Protein AF-A0A4R6RNV1-F1 (afdb_monomer_lite)

Radius of gyration: 25.45 Å; chains: 1; bounding box: 63×62×57 Å

Secondary structure (DSSP, 8-state):
--------HHHHHHHHHHHH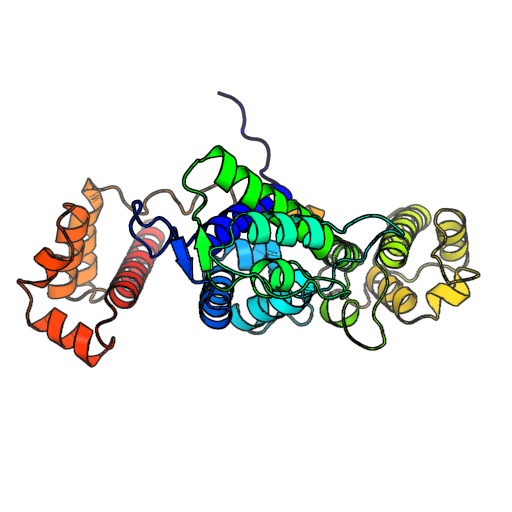HHHHTTTTTS-TT--EEE--HHHHHHHHHHHHHH-HHHIIIIIISS-SSPPSSHHHHHHHHIIIIISS--PPPTTS--HHHHHHHHHHHTBSSPPPPPP-SPPPHHHHHHSS-SEEE---SHHHHHHHHHHHHHHHHHHHHHHHHHHHTT--HHHHSSSTTPPPHHHHHHHHHHHHHHHHHTTT--SSPPPHHHHHHHHHHSPPTT-SSHHHHHHSHHHHHHHHHHTTSS-S----HHHHHHHHHHHTS-SSSS-SS-HHHHHHHHHHHHHTTSS-HHHHHHHHHHHTT--HHHHTTT-HHHHHHHHHHSTT-HHHHHHHHHHHHHHHHHHHHHT--

Sequence (357 aa):
MAEGGAKGGRDLVAQYAGHLANLLNGNDHLPAGTPTVEIRAFQLYDRVARGLSANRRYVEGLVGLWAYPPPPDAEQAADFYFDAVLDRPIGRRPGKPSSADNLRALIQAAAVGPGPAPREEELSTWKAMVNGPTRIRRFLEKTALFELSNRILKCLDAANRPYAEVLRLGLCPRDWLAGDEEVGVNTLKAANAFLKALRTAMNDEVGRRPTPAELAAAFAAAPVPGFPDADAFAKAPLGSAVLTRVAGQDITRMVSYEDVEAFVSETLEDEDDAPLVTEEEALPLLERAVRAGAVAADERNLLAAILEGRPLADAMKTDLGLRRRLKNEWDGDLAAYVSDLSARVAAFVRKEAAGRP

Organism: NCBI:txid1920512

Structure (mmCIF, N/CA/C/O backbone):
data_AF-A0A4R6RNV1-F1
#
_entry.id   AF-A0A4R6RNV1-F1
#
loop_
_atom_site.group_PDB
_atom_site.id
_atom_site.type_symbol
_atom_site.label_atom_id
_atom_site.label_alt_id
_atom_site.label_comp_id
_atom_site.label_asym_id
_atom_site.label_entity_id
_atom_site.label_seq_id
_atom_site.pdbx_PDB_ins_code
_atom_site.Cartn_x
_atom_site.Cartn_y
_atom_site.Cartn_z
_atom_site.occupancy
_atom_site.B_iso_or_equiv
_atom_site.auth_seq_id
_atom_site.auth_comp_id
_atom_site.auth_asym_id
_atom_site.auth_atom_id
_atom_site.pdbx_PDB_model_num
ATOM 1 N N . MET A 1 1 ? 14.962 27.695 11.376 1.00 33.34 1 MET A N 1
ATOM 2 C CA . MET A 1 1 ? 13.915 27.183 10.475 1.00 33.34 1 MET A CA 1
ATOM 3 C C . MET A 1 1 ? 14.575 26.100 9.653 1.00 33.34 1 MET A C 1
ATOM 5 O O . MET A 1 1 ? 15.497 26.419 8.919 1.00 33.34 1 MET A O 1
ATOM 9 N N . ALA A 1 2 ? 14.264 24.838 9.941 1.00 29.75 2 ALA A N 1
ATOM 10 C CA . ALA A 1 2 ? 14.825 23.707 9.213 1.00 29.75 2 ALA A CA 1
ATOM 11 C C . ALA A 1 2 ? 13.962 23.489 7.969 1.00 29.75 2 ALA A C 1
ATOM 13 O O . ALA A 1 2 ? 12.748 23.345 8.102 1.00 29.75 2 ALA A O 1
ATOM 14 N N . GLU A 1 3 ? 14.585 23.534 6.796 1.00 31.62 3 GLU A N 1
ATOM 15 C CA . GLU A 1 3 ? 13.975 23.182 5.516 1.00 31.62 3 GLU A CA 1
ATOM 16 C C . GLU A 1 3 ? 13.416 21.756 5.624 1.00 31.62 3 GLU A C 1
ATOM 18 O O . GLU A 1 3 ? 14.144 20.803 5.919 1.00 31.62 3 GLU A O 1
ATOM 23 N N . GLY A 1 4 ? 12.093 21.628 5.502 1.00 34.72 4 GLY A N 1
ATOM 24 C CA . GLY A 1 4 ? 11.396 20.350 5.557 1.00 34.72 4 GLY A CA 1
ATOM 25 C C . GLY A 1 4 ? 11.727 19.545 4.311 1.00 34.72 4 GLY A C 1
ATOM 26 O O . GLY A 1 4 ? 11.216 19.841 3.239 1.00 34.72 4 GLY A O 1
ATOM 27 N N . GLY A 1 5 ? 12.601 18.548 4.450 1.00 35.28 5 GLY A N 1
ATOM 28 C CA . GLY A 1 5 ? 12.905 17.616 3.369 1.00 35.28 5 GLY A CA 1
ATOM 29 C C . GLY A 1 5 ? 11.641 16.912 2.869 1.00 35.28 5 GLY A C 1
ATOM 30 O O . GLY A 1 5 ? 10.766 16.576 3.669 1.00 35.28 5 GLY A O 1
ATOM 31 N N . ALA A 1 6 ? 11.577 16.703 1.553 1.00 40.62 6 ALA A N 1
ATOM 32 C CA . ALA A 1 6 ? 10.552 15.943 0.842 1.00 40.62 6 ALA A CA 1
ATOM 33 C C . ALA A 1 6 ? 10.063 14.729 1.656 1.00 40.62 6 ALA A C 1
ATOM 35 O O . ALA A 1 6 ? 10.821 13.787 1.911 1.00 40.62 6 ALA A O 1
ATOM 36 N N . LYS A 1 7 ? 8.800 14.767 2.098 1.00 54.19 7 LYS A N 1
ATOM 37 C CA . LYS A 1 7 ? 8.151 13.675 2.839 1.00 54.19 7 LYS A CA 1
ATOM 38 C C . LYS A 1 7 ? 7.825 12.549 1.852 1.00 54.19 7 LYS A C 1
ATOM 40 O O . LYS A 1 7 ? 6.773 12.560 1.221 1.00 54.19 7 LYS A O 1
ATOM 45 N N . GLY A 1 8 ? 8.768 11.625 1.660 1.00 65.19 8 GLY A N 1
ATOM 46 C CA . GLY A 1 8 ? 8.670 10.532 0.683 1.00 65.19 8 GLY A CA 1
ATOM 47 C C . GLY A 1 8 ? 7.570 9.503 0.987 1.00 65.19 8 GLY A C 1
ATOM 48 O O . GLY A 1 8 ? 6.941 9.516 2.048 1.00 65.19 8 GLY A O 1
ATOM 49 N N . GLY A 1 9 ? 7.371 8.534 0.085 1.00 70.81 9 GLY A N 1
ATOM 50 C CA . GLY A 1 9 ? 6.269 7.555 0.148 1.00 70.81 9 GLY A CA 1
ATOM 51 C C . GLY A 1 9 ? 6.243 6.703 1.427 1.00 70.81 9 GLY A C 1
ATOM 52 O O . GLY A 1 9 ? 5.196 6.211 1.850 1.00 70.81 9 GLY A O 1
ATOM 53 N N . ARG A 1 10 ? 7.383 6.581 2.114 1.00 77.94 10 ARG A N 1
ATOM 54 C CA . ARG A 1 10 ? 7.481 5.914 3.419 1.00 77.94 10 ARG A CA 1
ATOM 55 C C . ARG A 1 10 ? 6.679 6.619 4.518 1.00 77.94 10 ARG A C 1
ATOM 57 O O . ARG A 1 10 ? 6.104 5.938 5.370 1.00 77.94 10 ARG A O 1
ATOM 64 N N . ASP A 1 11 ? 6.622 7.947 4.501 1.00 84.81 11 ASP A N 1
ATOM 65 C CA . ASP A 1 11 ? 5.877 8.717 5.500 1.00 84.81 11 ASP A CA 1
ATOM 66 C C . ASP A 1 11 ? 4.372 8.509 5.331 1.00 84.81 11 ASP A C 1
ATOM 68 O O . ASP A 1 11 ? 3.651 8.375 6.321 1.00 84.81 11 ASP A O 1
ATOM 72 N N . LEU A 1 12 ? 3.907 8.363 4.086 1.00 86.06 12 LEU A N 1
ATOM 73 C CA . LEU A 1 12 ? 2.516 8.036 3.782 1.00 86.06 12 LEU A CA 1
ATOM 74 C C . LEU A 1 12 ? 2.122 6.653 4.324 1.00 86.06 12 LEU A C 1
ATOM 76 O O . LEU A 1 12 ? 1.069 6.512 4.948 1.00 86.06 12 LEU A O 1
ATOM 80 N N . VAL A 1 13 ? 2.984 5.639 4.162 1.00 89.50 13 VAL A N 1
ATOM 81 C CA . VAL A 1 13 ? 2.762 4.297 4.736 1.00 89.50 13 VAL A CA 1
ATOM 82 C C . VAL A 1 13 ? 2.742 4.352 6.268 1.00 89.50 13 VAL A C 1
ATOM 84 O O . VAL A 1 13 ? 1.897 3.712 6.895 1.00 89.50 13 VAL A O 1
ATOM 87 N N . ALA A 1 14 ? 3.623 5.142 6.890 1.00 90.81 14 ALA A N 1
ATOM 88 C CA . ALA A 1 14 ? 3.639 5.338 8.341 1.00 90.81 14 ALA A CA 1
ATOM 89 C C . ALA A 1 14 ? 2.380 6.060 8.850 1.00 90.81 14 ALA A C 1
ATOM 91 O O . ALA A 1 14 ? 1.794 5.649 9.856 1.00 90.81 14 ALA A O 1
ATOM 92 N N . GLN A 1 15 ? 1.921 7.091 8.138 1.00 92.38 15 GLN A N 1
ATOM 93 C CA . GLN A 1 15 ? 0.672 7.785 8.437 1.00 92.38 15 GLN A CA 1
ATOM 94 C C . GLN A 1 15 ? -0.518 6.826 8.337 1.00 92.38 15 GLN A C 1
ATOM 96 O O . GLN A 1 15 ? -1.363 6.792 9.234 1.00 92.38 15 GLN A O 1
ATOM 101 N N . TYR A 1 16 ? -0.561 6.010 7.283 1.00 94.50 16 TYR A N 1
ATOM 102 C CA . TYR A 1 16 ? -1.611 5.018 7.093 1.00 94.50 16 TYR A CA 1
ATOM 103 C C . TYR A 1 16 ? -1.587 3.929 8.173 1.00 94.50 16 TYR A C 1
ATOM 105 O O . TYR A 1 16 ? -2.633 3.589 8.724 1.00 94.50 16 TYR A O 1
ATOM 113 N N . ALA A 1 17 ? -0.407 3.451 8.581 1.00 96.25 17 ALA A N 1
ATOM 114 C CA . ALA A 1 17 ? -0.268 2.537 9.716 1.00 96.25 17 ALA A CA 1
ATOM 115 C C . ALA A 1 17 ? -0.832 3.132 11.018 1.00 96.25 17 ALA A C 1
ATOM 117 O O . ALA A 1 17 ? -1.534 2.446 11.766 1.00 96.25 17 ALA A O 1
ATOM 118 N N . GLY A 1 18 ? -0.572 4.420 11.269 1.00 95.94 18 GLY A N 1
ATOM 119 C CA . GLY A 1 18 ? -1.144 5.148 12.402 1.00 95.94 18 GLY A CA 1
ATOM 120 C C . GLY A 1 18 ? -2.666 5.262 12.326 1.00 95.94 18 GLY A C 1
ATOM 121 O O . GLY A 1 18 ? -3.350 5.089 13.336 1.00 95.94 18 GLY A O 1
ATOM 122 N N . HIS A 1 19 ? -3.210 5.494 11.132 1.00 95.69 19 HIS A N 1
ATOM 123 C CA . HIS A 1 19 ? -4.653 5.519 10.910 1.00 95.69 19 HIS A CA 1
ATOM 124 C C . HIS A 1 19 ? -5.284 4.144 11.185 1.00 95.69 19 HIS A C 1
ATOM 126 O O . HIS A 1 19 ? -6.226 4.055 11.973 1.00 95.69 19 HIS A O 1
ATOM 132 N N . LEU A 1 20 ? -4.715 3.059 10.653 1.00 96.94 20 LEU A N 1
ATOM 133 C CA . LEU A 1 20 ? -5.172 1.694 10.936 1.00 96.94 20 LEU A CA 1
ATOM 134 C C . LEU A 1 20 ? -5.128 1.366 12.435 1.00 96.94 20 LEU A C 1
ATOM 136 O O . LEU A 1 20 ? -6.076 0.786 12.964 1.00 96.94 20 LEU A O 1
ATOM 140 N N . ALA A 1 21 ? -4.072 1.782 13.143 1.00 97.56 21 ALA A N 1
ATOM 141 C CA . ALA A 1 21 ? -3.978 1.612 14.592 1.00 97.56 21 ALA A CA 1
ATOM 142 C C . ALA A 1 21 ? -5.112 2.343 15.330 1.00 97.56 21 ALA A C 1
ATOM 144 O O . ALA A 1 21 ? -5.696 1.791 16.262 1.00 97.56 21 ALA A O 1
ATOM 145 N N . ASN A 1 22 ? -5.457 3.562 14.903 1.00 96.38 22 ASN A N 1
ATOM 146 C CA . ASN A 1 22 ? -6.562 4.330 15.477 1.00 96.38 22 ASN A CA 1
ATOM 147 C C . ASN A 1 22 ? -7.928 3.678 15.229 1.00 96.38 22 ASN A C 1
ATOM 149 O O . ASN A 1 22 ? -8.720 3.595 16.170 1.00 96.38 22 ASN A O 1
ATOM 153 N N . LEU A 1 23 ? -8.179 3.192 14.008 1.00 95.69 23 LEU A N 1
ATOM 154 C CA . LEU A 1 23 ? -9.412 2.478 13.655 1.00 95.69 23 LEU A CA 1
ATOM 155 C C . LEU A 1 23 ? -9.554 1.190 14.474 1.00 95.69 23 LEU A C 1
ATOM 157 O O . LEU A 1 23 ? -10.584 0.967 15.109 1.00 95.69 23 LEU A O 1
ATOM 161 N N . LEU A 1 24 ? -8.494 0.377 14.536 1.00 96.50 24 LEU A N 1
ATOM 162 C CA . LEU A 1 24 ? -8.475 -0.865 15.313 1.00 96.50 24 LEU A CA 1
ATOM 163 C C . LEU A 1 24 ? -8.683 -0.608 16.814 1.00 96.50 24 LEU A C 1
ATOM 165 O O . LEU A 1 24 ? -9.355 -1.382 17.493 1.00 96.50 24 LEU A O 1
ATOM 169 N N . ASN A 1 25 ? -8.140 0.497 17.334 1.00 96.88 25 ASN A N 1
ATOM 170 C CA . ASN A 1 25 ? -8.304 0.908 18.728 1.00 96.88 25 ASN A CA 1
ATOM 171 C C . ASN A 1 25 ? -9.646 1.612 19.012 1.00 96.88 25 ASN A C 1
ATOM 173 O O . ASN A 1 25 ? -9.916 1.977 20.158 1.00 96.88 25 ASN A O 1
ATOM 177 N N . GLY A 1 26 ? -10.473 1.839 17.988 1.00 93.50 26 GLY A N 1
ATOM 178 C CA . GLY A 1 26 ? -11.765 2.516 18.072 1.00 93.50 26 GLY A CA 1
ATOM 179 C C . GLY A 1 26 ? -11.703 3.989 18.479 1.00 93.50 26 GLY A C 1
ATOM 180 O O . GLY A 1 26 ? -12.657 4.504 19.059 1.00 93.50 26 GLY A O 1
ATOM 181 N N . ASN A 1 27 ? -10.585 4.670 18.219 1.00 90.25 27 ASN A N 1
ATOM 182 C CA . ASN A 1 27 ? -10.391 6.078 18.593 1.00 90.25 27 ASN A CA 1
ATOM 183 C C . ASN A 1 27 ? -11.273 7.052 17.796 1.00 90.25 27 ASN A C 1
ATOM 185 O O . ASN A 1 27 ? -11.503 8.169 18.242 1.00 90.25 27 ASN A O 1
ATOM 189 N N . ASP A 1 28 ? -11.766 6.620 16.643 1.00 87.50 28 ASP A N 1
ATOM 190 C CA . ASP A 1 28 ? -12.644 7.357 15.735 1.00 87.50 28 ASP A CA 1
ATOM 191 C C . ASP A 1 28 ? -14.114 7.396 16.187 1.00 87.50 28 ASP A C 1
ATOM 193 O O . ASP A 1 28 ? -14.851 8.293 15.791 1.00 87.50 28 ASP A O 1
ATOM 197 N N . HIS A 1 29 ? -14.560 6.437 17.006 1.00 88.31 29 HIS A N 1
ATOM 198 C CA . HIS A 1 29 ? -15.992 6.248 17.286 1.00 88.31 29 HIS A CA 1
ATOM 199 C C . HIS A 1 29 ? -16.335 5.901 18.739 1.00 88.31 29 HIS A C 1
ATOM 201 O O . HIS A 1 29 ? -17.512 5.887 19.101 1.00 88.31 29 HIS A O 1
ATOM 207 N N . LEU A 1 30 ? -15.343 5.602 19.583 1.00 90.50 30 LEU A N 1
ATOM 208 C CA . LEU A 1 30 ? -15.560 5.329 21.002 1.00 90.50 30 LEU A CA 1
ATOM 209 C C . LEU A 1 30 ? -15.103 6.511 21.862 1.00 90.50 30 LEU A C 1
ATOM 211 O O . LEU A 1 30 ? -14.035 7.076 21.616 1.00 90.50 30 LEU A O 1
ATOM 215 N N . PRO A 1 31 ? -15.828 6.830 22.951 1.00 93.12 31 PRO A N 1
ATOM 216 C CA . PRO A 1 31 ? -15.370 7.806 23.934 1.00 93.12 31 PRO A CA 1
ATOM 217 C C . PRO A 1 31 ? -13.970 7.473 24.467 1.00 93.12 31 PRO A C 1
ATOM 219 O O . PRO A 1 31 ? -13.644 6.299 24.683 1.00 93.12 31 PRO A O 1
ATOM 222 N N . ALA A 1 32 ? -13.162 8.499 24.751 1.00 87.75 32 ALA A N 1
ATOM 223 C CA . ALA A 1 32 ? -11.774 8.350 25.205 1.00 87.75 32 ALA A CA 1
ATOM 224 C C . ALA A 1 32 ? -11.621 7.449 26.450 1.00 87.75 32 ALA A C 1
ATOM 226 O O . ALA A 1 32 ? -10.651 6.707 26.552 1.00 87.75 32 ALA A O 1
ATOM 227 N N . GLY A 1 33 ? -12.604 7.454 27.358 1.00 88.75 33 GLY A N 1
ATOM 228 C CA . GLY A 1 33 ? -12.594 6.640 28.580 1.00 88.75 33 GLY A CA 1
ATOM 229 C C . GLY A 1 33 ? -13.023 5.177 28.409 1.00 88.75 33 GLY A C 1
ATOM 230 O O . GLY A 1 33 ? -13.006 4.428 29.382 1.00 88.75 33 GLY A O 1
ATOM 231 N N . THR A 1 34 ? -13.430 4.746 27.211 1.00 95.44 34 THR A N 1
ATOM 232 C CA . THR A 1 34 ? -13.857 3.354 26.992 1.00 95.44 34 THR A CA 1
ATOM 233 C C . THR A 1 34 ? -12.637 2.432 27.106 1.00 95.44 34 THR A C 1
ATOM 235 O O . THR A 1 34 ? -11.687 2.636 26.353 1.00 95.44 34 THR A O 1
ATOM 238 N N . PRO A 1 35 ? -12.621 1.420 27.995 1.00 96.62 35 PRO A N 1
ATOM 239 C CA . PRO A 1 35 ? -11.416 0.624 28.259 1.00 96.62 35 PRO A CA 1
ATOM 240 C C . PRO A 1 35 ? -11.191 -0.517 27.257 1.00 96.62 35 PRO A C 1
ATOM 242 O O . PRO A 1 35 ? -10.095 -1.068 27.172 1.00 96.62 35 PRO A O 1
ATOM 245 N N . THR A 1 36 ? -12.224 -0.910 26.510 1.00 97.62 36 THR A N 1
ATOM 246 C CA . THR A 1 36 ? -12.180 -2.042 25.574 1.00 97.62 36 THR A CA 1
ATOM 247 C C . THR A 1 36 ? -12.830 -1.680 24.251 1.00 97.62 36 THR A C 1
ATOM 249 O O . THR A 1 36 ? -13.766 -0.886 24.240 1.00 97.62 36 THR A O 1
ATOM 252 N N . VAL A 1 37 ? -12.401 -2.325 23.172 1.00 96.88 37 VAL A N 1
ATOM 253 C CA . VAL A 1 37 ? -13.021 -2.238 21.845 1.00 96.88 37 VAL A CA 1
ATOM 254 C C . VAL A 1 37 ? -13.393 -3.640 21.368 1.00 96.88 37 VAL A C 1
ATOM 256 O O . VAL A 1 37 ? -12.700 -4.617 21.669 1.00 96.88 37 VAL A O 1
ATOM 259 N N . GLU A 1 38 ? -14.526 -3.738 20.677 1.00 95.88 38 GLU A N 1
ATOM 260 C CA . GLU A 1 38 ? -14.944 -4.945 19.969 1.00 95.88 38 GLU A CA 1
ATOM 261 C C . GLU A 1 38 ? -14.468 -4.849 18.514 1.00 95.88 38 GLU A C 1
ATOM 263 O O . GLU A 1 38 ? -14.818 -3.911 17.799 1.00 95.88 38 GLU A O 1
ATOM 268 N N . ILE A 1 39 ? -13.656 -5.809 18.081 1.00 92.88 39 ILE A N 1
ATOM 269 C CA . ILE A 1 39 ? -13.156 -5.901 16.712 1.00 92.88 39 ILE A CA 1
ATOM 270 C C . ILE A 1 39 ? -14.224 -6.599 15.874 1.00 92.88 39 ILE A C 1
ATOM 272 O O . ILE A 1 39 ? -14.402 -7.816 15.933 1.00 92.88 39 ILE A O 1
ATOM 276 N N . ARG A 1 40 ? -14.940 -5.812 15.073 1.00 90.81 40 ARG A N 1
ATOM 277 C CA . ARG A 1 40 ? -15.927 -6.304 14.108 1.00 90.81 40 ARG A CA 1
ATOM 278 C C . ARG A 1 40 ? -15.321 -6.237 12.715 1.00 90.81 40 ARG A C 1
ATOM 280 O O . ARG A 1 40 ? -15.317 -5.170 12.111 1.00 90.81 40 ARG A O 1
ATOM 287 N N . ALA A 1 41 ? -14.823 -7.370 12.217 1.00 90.44 41 ALA A N 1
ATOM 288 C CA . ALA A 1 41 ? -14.045 -7.445 10.975 1.00 90.44 41 ALA A CA 1
ATOM 289 C C . ALA A 1 41 ? -14.696 -6.691 9.801 1.00 90.44 41 ALA A C 1
ATOM 291 O O . ALA A 1 41 ? -14.043 -5.860 9.183 1.00 90.44 41 ALA A O 1
ATOM 292 N N . PHE A 1 42 ? -15.994 -6.901 9.556 1.00 91.00 42 PHE A N 1
ATOM 293 C CA . PHE A 1 42 ? -16.712 -6.219 8.474 1.00 91.00 42 PHE A CA 1
ATOM 294 C C . PHE A 1 42 ? -16.804 -4.697 8.668 1.00 91.00 42 PHE A C 1
ATOM 296 O O . PHE A 1 42 ? -16.593 -3.943 7.728 1.00 91.00 42 PHE A O 1
ATOM 303 N N . GLN A 1 43 ? -17.072 -4.227 9.892 1.00 90.00 43 GLN A N 1
ATOM 304 C CA . GLN A 1 43 ? -17.135 -2.786 10.168 1.00 90.00 43 GLN A CA 1
ATOM 305 C C . GLN A 1 43 ? -15.758 -2.130 10.064 1.00 90.00 43 GLN A C 1
ATOM 307 O O . GLN A 1 43 ? -15.650 -0.998 9.606 1.00 90.00 43 GLN A O 1
ATOM 312 N N . LEU A 1 44 ? -14.706 -2.834 10.492 1.00 91.44 44 LEU A N 1
ATOM 313 C CA . LEU A 1 44 ? -13.340 -2.360 10.315 1.00 91.44 44 LEU A CA 1
ATOM 314 C C . LEU A 1 44 ? -12.979 -2.309 8.825 1.00 91.44 44 LEU A C 1
ATOM 316 O O . LEU A 1 44 ? -12.368 -1.335 8.406 1.00 91.44 44 LEU A O 1
ATOM 320 N N . TYR A 1 45 ? -13.391 -3.304 8.033 1.00 92.12 45 TYR A N 1
ATOM 321 C CA . TYR A 1 45 ? -13.146 -3.339 6.589 1.00 92.12 45 TYR A CA 1
ATOM 322 C C . TYR A 1 45 ? -13.813 -2.149 5.900 1.00 92.12 45 TYR A C 1
ATOM 324 O O . TYR A 1 45 ? -13.122 -1.394 5.232 1.00 92.12 45 TYR A O 1
ATOM 332 N N . ASP A 1 46 ? -15.106 -1.916 6.149 1.00 88.94 46 ASP A N 1
ATOM 333 C CA . ASP A 1 46 ? -15.848 -0.780 5.581 1.00 88.94 46 ASP A CA 1
ATOM 334 C C . ASP A 1 46 ? -15.161 0.561 5.893 1.00 88.94 46 ASP A C 1
ATOM 336 O O . ASP A 1 46 ? -14.976 1.397 5.012 1.00 88.94 46 ASP A O 1
ATOM 340 N N . ARG A 1 47 ? -14.674 0.755 7.125 1.00 91.38 47 ARG A N 1
ATOM 341 C CA . ARG A 1 47 ? -13.934 1.977 7.487 1.00 91.38 47 ARG A CA 1
ATOM 342 C C . ARG A 1 47 ? -12.565 2.077 6.831 1.00 91.38 47 ARG A C 1
ATOM 344 O O . ARG A 1 47 ? -12.155 3.177 6.474 1.00 91.38 47 ARG A O 1
ATOM 351 N N . VAL A 1 48 ? -11.855 0.961 6.685 1.00 91.75 48 VAL A N 1
ATOM 352 C CA . VAL A 1 48 ? -10.570 0.918 5.978 1.00 91.75 48 VAL A CA 1
ATOM 353 C C . VAL A 1 48 ? -10.769 1.239 4.499 1.00 91.75 48 VAL A C 1
ATOM 355 O O . VAL A 1 48 ? -10.070 2.107 3.984 1.00 91.75 48 VAL A O 1
ATOM 358 N N . ALA A 1 49 ? -11.748 0.612 3.844 1.00 87.75 49 ALA A N 1
ATOM 359 C CA . ALA A 1 49 ? -12.083 0.844 2.444 1.00 87.75 49 ALA A CA 1
ATOM 360 C C . ALA A 1 49 ? -12.477 2.308 2.203 1.00 87.75 49 ALA A C 1
ATOM 362 O O . ALA A 1 49 ? -11.879 2.965 1.356 1.00 87.75 49 ALA A O 1
ATOM 363 N N . ARG A 1 50 ? -13.377 2.868 3.027 1.00 88.00 50 ARG A N 1
ATOM 364 C CA . ARG A 1 50 ? -13.724 4.300 2.980 1.00 88.00 50 ARG A CA 1
ATOM 365 C C . ARG A 1 50 ? -12.530 5.203 3.254 1.00 88.00 50 ARG A C 1
ATOM 367 O O . ARG A 1 50 ? -12.377 6.229 2.607 1.00 88.00 50 ARG A O 1
ATOM 374 N N . GLY A 1 51 ? -11.683 4.851 4.221 1.00 88.06 51 GLY A N 1
ATOM 375 C CA . GLY A 1 51 ? -10.484 5.619 4.542 1.00 88.06 51 GLY A CA 1
ATOM 376 C C . GLY A 1 51 ? -9.496 5.658 3.378 1.00 88.06 51 GLY A C 1
ATOM 377 O O . GLY A 1 51 ? -8.909 6.705 3.116 1.00 88.06 51 GLY A O 1
ATOM 378 N N . LEU A 1 52 ? -9.341 4.537 2.672 1.00 86.56 52 LEU A N 1
ATOM 379 C CA . LEU A 1 52 ? -8.539 4.429 1.459 1.00 86.56 52 LEU A CA 1
ATOM 380 C C . LEU A 1 52 ? -9.154 5.212 0.297 1.00 86.56 52 LEU A C 1
ATOM 382 O O . LEU A 1 52 ? -8.420 5.958 -0.336 1.00 86.56 52 LEU A O 1
ATOM 386 N N . SER A 1 53 ? -10.458 5.076 0.031 1.00 85.44 53 SER A N 1
ATOM 387 C CA . SER A 1 53 ? -11.117 5.677 -1.139 1.00 85.44 53 SER A CA 1
ATOM 388 C C . SER A 1 53 ? -11.417 7.172 -0.984 1.00 85.44 53 SER A C 1
ATOM 390 O O . SER A 1 53 ? -11.340 7.918 -1.957 1.00 85.44 53 SER A O 1
ATOM 392 N N . ALA A 1 54 ? -11.719 7.638 0.232 1.00 83.56 54 ALA A N 1
ATOM 393 C CA . ALA A 1 54 ? -12.024 9.044 0.501 1.00 83.56 54 ALA A CA 1
ATOM 394 C C . ALA A 1 54 ? -10.767 9.908 0.678 1.00 83.56 54 ALA A C 1
ATOM 396 O O . ALA A 1 54 ? -10.823 11.126 0.511 1.00 83.56 54 ALA A O 1
ATOM 397 N N . ASN A 1 55 ? -9.624 9.308 1.030 1.00 82.38 55 ASN A N 1
ATOM 398 C CA . ASN A 1 55 ? -8.380 10.046 1.197 1.00 82.38 55 ASN A CA 1
ATOM 399 C C . ASN A 1 55 ? -7.568 10.022 -0.096 1.00 82.38 55 ASN A C 1
ATOM 401 O O . ASN A 1 55 ? -6.829 9.074 -0.366 1.00 82.38 55 ASN A O 1
ATOM 405 N N . ARG A 1 56 ? -7.643 11.121 -0.849 1.00 76.62 56 ARG A N 1
ATOM 406 C CA . ARG A 1 56 ? -6.898 11.306 -2.098 1.00 76.62 56 ARG A CA 1
ATOM 407 C C . ARG A 1 56 ? -5.401 11.002 -1.961 1.00 76.62 56 ARG A C 1
ATOM 409 O O . ARG A 1 56 ? -4.850 10.384 -2.860 1.00 76.62 56 ARG A O 1
ATOM 416 N N . ARG A 1 57 ? -4.755 11.333 -0.831 1.00 79.81 57 ARG A N 1
ATOM 417 C CA . ARG A 1 57 ? -3.328 11.015 -0.610 1.00 79.81 57 ARG A CA 1
ATOM 418 C C . ARG A 1 57 ? -3.079 9.510 -0.588 1.00 79.81 57 ARG A C 1
ATOM 420 O O . ARG A 1 57 ? -2.079 9.056 -1.130 1.00 79.81 57 ARG A O 1
ATOM 427 N N . TYR A 1 58 ? -3.976 8.725 0.010 1.00 82.94 58 TYR A N 1
ATOM 428 C CA . TYR A 1 58 ? -3.875 7.265 -0.028 1.00 82.94 58 TYR A CA 1
ATOM 429 C C . TYR A 1 58 ? -4.219 6.724 -1.409 1.00 82.94 58 TYR A C 1
ATOM 431 O O . TYR A 1 58 ? -3.460 5.906 -1.927 1.00 82.94 58 TYR A O 1
ATOM 439 N N . VAL A 1 59 ? -5.294 7.219 -2.031 1.00 72.31 59 VAL A N 1
ATOM 440 C CA . VAL A 1 59 ? -5.656 6.825 -3.397 1.00 72.31 59 VAL A CA 1
ATOM 441 C C . VAL A 1 59 ? -4.498 7.080 -4.351 1.00 72.31 59 VAL A C 1
ATOM 443 O O . VAL A 1 59 ? -4.155 6.197 -5.107 1.00 72.31 59 VAL A O 1
ATOM 446 N N . GLU A 1 60 ? -3.841 8.230 -4.320 1.00 72.62 60 GLU A N 1
ATOM 447 C CA . GLU A 1 60 ? -2.777 8.544 -5.277 1.00 72.62 60 GLU A CA 1
ATOM 448 C C . GLU A 1 60 ? -1.436 7.913 -4.877 1.00 72.62 60 GLU A C 1
ATOM 450 O O . GLU A 1 60 ? -0.762 7.312 -5.715 1.00 72.62 60 GLU A O 1
ATOM 455 N N . GLY A 1 61 ? -1.064 7.997 -3.596 1.00 74.06 61 GLY A N 1
ATOM 456 C CA . GLY A 1 61 ? 0.270 7.621 -3.127 1.00 74.06 61 GLY A CA 1
ATOM 457 C C . GLY A 1 61 ? 0.434 6.169 -2.666 1.00 74.06 61 GLY A C 1
ATOM 458 O O . GLY A 1 61 ? 1.539 5.639 -2.749 1.00 74.06 61 GLY A O 1
ATOM 459 N N . LEU A 1 62 ? -0.627 5.503 -2.192 1.00 76.38 62 LEU A N 1
ATOM 460 C CA . LEU A 1 62 ? -0.586 4.072 -1.841 1.00 76.38 62 LEU A CA 1
ATOM 461 C C . LEU A 1 62 ? -1.165 3.201 -2.956 1.00 76.38 62 LEU A C 1
ATOM 463 O O . LEU A 1 62 ? -0.635 2.130 -3.246 1.00 76.38 62 LEU A O 1
ATOM 467 N N . VAL A 1 63 ? -2.258 3.659 -3.567 1.00 68.88 63 VAL A N 1
ATOM 468 C CA . VAL A 1 63 ? -3.120 2.810 -4.390 1.00 68.88 63 VAL A CA 1
ATOM 469 C C . VAL A 1 63 ? -2.921 3.022 -5.901 1.00 68.88 63 VAL A C 1
ATOM 471 O O . VAL A 1 63 ? -2.818 2.059 -6.656 1.00 68.88 63 VAL A O 1
ATOM 474 N N . GLY A 1 64 ? -2.892 4.265 -6.374 1.00 54.28 64 GLY A N 1
ATOM 475 C CA . GLY A 1 64 ? -3.623 4.610 -7.599 1.00 54.28 64 GLY A CA 1
ATOM 476 C C . GLY A 1 64 ? -2.826 5.194 -8.753 1.00 54.28 64 GLY A C 1
ATOM 477 O O . GLY A 1 64 ? -3.402 5.359 -9.821 1.00 54.28 64 GLY A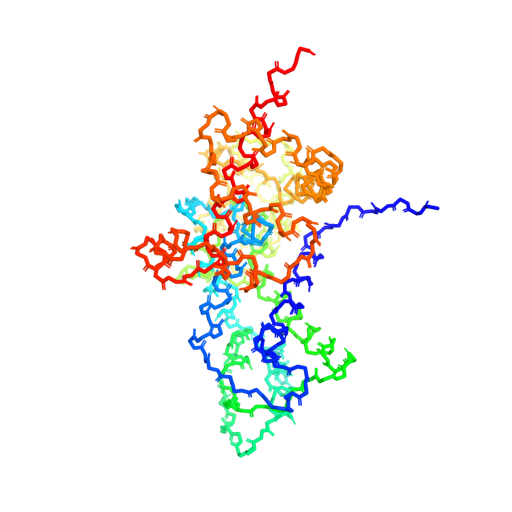 O 1
ATOM 478 N N . LEU A 1 65 ? -1.523 5.445 -8.639 1.00 55.06 65 LEU A N 1
ATOM 479 C CA . LEU A 1 65 ? -0.771 5.920 -9.811 1.00 55.06 65 LEU A CA 1
ATOM 480 C C . LEU A 1 65 ? -0.334 4.819 -10.799 1.00 55.06 65 LEU A C 1
ATOM 482 O O . LEU A 1 65 ? 0.315 5.142 -11.791 1.00 55.06 65 LEU A O 1
ATOM 486 N N . TRP A 1 66 ? -0.675 3.538 -10.571 1.00 55.66 66 TRP A N 1
ATOM 487 C CA . TRP A 1 66 ? 0.111 2.457 -11.191 1.00 55.66 66 TRP A CA 1
ATOM 488 C C . TRP A 1 66 ? -0.564 1.133 -11.549 1.00 55.66 66 TRP A C 1
ATOM 490 O O . TRP A 1 66 ? 0.068 0.282 -12.179 1.00 55.66 66 TRP A O 1
ATOM 500 N N . ALA A 1 67 ? -1.818 0.912 -11.167 1.00 51.44 67 ALA A N 1
ATOM 501 C CA . ALA A 1 67 ? -2.542 -0.225 -11.717 1.00 51.44 67 ALA A CA 1
ATOM 502 C C . ALA A 1 67 ? -2.837 0.089 -13.192 1.00 51.44 67 ALA A C 1
ATOM 504 O O . ALA A 1 67 ? -3.415 1.128 -13.496 1.00 51.44 67 ALA A O 1
ATOM 505 N N . TYR A 1 68 ? -2.386 -0.755 -14.119 1.00 54.38 68 TYR A N 1
ATOM 506 C CA . TYR A 1 68 ? -2.825 -0.703 -15.511 1.00 54.38 68 TYR A CA 1
ATOM 507 C C . TYR A 1 68 ? -3.645 -1.963 -15.828 1.00 54.38 68 TYR A C 1
ATOM 509 O O . TYR A 1 68 ? -3.129 -3.061 -15.634 1.00 54.38 68 TYR A O 1
ATOM 517 N N . PRO A 1 69 ? -4.888 -1.833 -16.325 1.00 61.12 69 PRO A N 1
ATOM 518 C CA . PRO A 1 69 ? -5.624 -0.579 -16.473 1.00 61.12 69 PRO A CA 1
ATOM 519 C C . PRO A 1 69 ? -5.882 0.085 -15.107 1.00 61.12 69 PRO A C 1
ATOM 521 O O . PRO A 1 69 ? -6.000 -0.627 -14.105 1.00 61.12 69 PRO A O 1
ATOM 524 N N . PRO A 1 70 ? -5.951 1.430 -15.056 1.00 63.91 70 PRO A N 1
ATOM 525 C CA . PRO A 1 70 ? -6.301 2.127 -13.828 1.00 63.91 70 PRO A CA 1
ATOM 526 C C . PRO A 1 70 ? -7.656 1.622 -13.337 1.00 63.91 70 PRO A C 1
ATOM 528 O O . PRO A 1 70 ? -8.549 1.389 -14.163 1.00 63.91 70 PRO A O 1
ATOM 531 N N . PRO A 1 71 ? -7.823 1.424 -12.018 1.00 69.69 71 PRO A N 1
ATOM 532 C CA . PRO A 1 71 ? -9.129 1.135 -11.464 1.00 69.69 71 PRO A CA 1
ATOM 533 C C . PRO A 1 71 ? -10.085 2.254 -11.898 1.00 69.69 71 PRO A C 1
ATOM 535 O O . PRO A 1 71 ? -9.687 3.422 -11.951 1.00 69.69 71 PRO A O 1
ATOM 538 N N . PRO A 1 72 ? -11.326 1.914 -12.269 1.00 73.81 72 PRO A N 1
ATOM 539 C CA . PRO A 1 72 ? -12.267 2.881 -12.831 1.00 73.81 72 PRO A CA 1
ATOM 540 C C . PRO A 1 72 ? -12.694 3.952 -11.817 1.00 73.81 72 PRO A C 1
ATOM 542 O O . PRO A 1 72 ? -13.131 5.026 -12.224 1.00 73.81 72 PRO A O 1
ATOM 545 N N . ASP A 1 73 ? -12.551 3.677 -10.520 1.00 80.81 73 ASP A N 1
ATOM 546 C CA . ASP A 1 73 ? -12.869 4.584 -9.423 1.00 80.81 73 ASP A CA 1
ATOM 547 C C . ASP A 1 73 ? -11.977 4.307 -8.192 1.00 80.81 73 ASP A C 1
ATOM 549 O O . ASP A 1 73 ? -11.217 3.335 -8.144 1.00 80.81 73 ASP A O 1
ATOM 553 N N . ALA A 1 74 ? -12.051 5.194 -7.195 1.00 79.06 74 ALA A N 1
ATOM 554 C CA . ALA A 1 74 ? -11.263 5.110 -5.965 1.00 79.06 74 ALA A CA 1
ATOM 555 C C . ALA A 1 74 ? -11.651 3.926 -5.060 1.00 79.06 74 ALA A C 1
ATOM 557 O O . ALA A 1 74 ? -10.829 3.485 -4.257 1.00 79.06 74 ALA A O 1
ATOM 558 N N . GLU A 1 75 ? -12.877 3.410 -5.173 1.00 84.00 75 GLU A N 1
ATOM 559 C CA . GLU A 1 75 ? -13.350 2.273 -4.378 1.00 84.00 75 GLU A CA 1
ATOM 560 C C . GLU A 1 75 ? -12.710 0.979 -4.878 1.00 84.00 75 GLU A C 1
ATOM 562 O O . GLU A 1 75 ? -12.075 0.268 -4.104 1.00 84.00 75 GLU A O 1
ATOM 567 N N . GLN A 1 76 ? -12.738 0.740 -6.189 1.00 82.75 76 GLN A N 1
ATOM 568 C CA . GLN A 1 76 ? -12.061 -0.402 -6.808 1.00 82.75 76 GLN A CA 1
ATOM 569 C C . GLN A 1 76 ? -10.545 -0.337 -6.628 1.00 82.75 76 GLN A C 1
ATOM 571 O O . GLN A 1 76 ? -9.878 -1.366 -6.518 1.00 82.75 76 GLN A O 1
ATOM 576 N N . ALA A 1 77 ? -9.991 0.874 -6.575 1.00 79.19 77 ALA A N 1
ATOM 577 C CA . ALA A 1 77 ? -8.598 1.090 -6.230 1.00 79.19 77 ALA A CA 1
ATOM 578 C C . ALA A 1 77 ? -8.321 0.619 -4.786 1.00 79.19 77 ALA A C 1
ATOM 580 O O . ALA A 1 77 ? -7.401 -0.166 -4.546 1.00 79.19 77 ALA A O 1
ATOM 581 N N . ALA A 1 78 ? -9.129 1.076 -3.826 1.00 84.50 78 ALA A N 1
ATOM 582 C CA . ALA A 1 78 ? -9.010 0.704 -2.420 1.00 84.50 78 ALA A CA 1
ATOM 583 C C . ALA A 1 78 ? -9.160 -0.809 -2.201 1.00 84.50 78 ALA A C 1
ATOM 585 O O . ALA A 1 78 ? -8.342 -1.393 -1.489 1.00 84.50 78 ALA A O 1
ATOM 586 N N . ASP A 1 79 ? -10.143 -1.439 -2.847 1.00 85.81 79 ASP A N 1
ATOM 587 C CA . ASP A 1 79 ? -10.361 -2.888 -2.800 1.00 85.81 79 ASP A CA 1
ATOM 588 C C . ASP A 1 79 ? -9.162 -3.650 -3.357 1.00 85.81 79 ASP A C 1
ATOM 590 O O . ASP A 1 79 ? -8.650 -4.574 -2.725 1.00 85.81 79 ASP A O 1
ATOM 594 N N . PHE A 1 80 ? -8.627 -3.206 -4.495 1.00 83.69 80 PHE A N 1
ATOM 595 C CA . PHE A 1 80 ? -7.433 -3.814 -5.059 1.00 83.69 80 PHE A CA 1
ATOM 596 C C . PHE A 1 80 ? -6.230 -3.723 -4.110 1.00 83.69 80 PHE A C 1
ATOM 598 O O . PHE A 1 80 ? -5.533 -4.715 -3.899 1.00 83.69 80 PHE A O 1
ATOM 605 N N . TYR A 1 81 ? -5.979 -2.557 -3.509 1.00 86.75 81 TYR A N 1
ATOM 606 C CA . TYR A 1 81 ? -4.898 -2.407 -2.532 1.00 86.75 81 TYR A CA 1
ATOM 607 C C . TYR A 1 81 ? -5.142 -3.261 -1.286 1.00 86.75 81 TYR A C 1
ATOM 609 O O . TYR A 1 81 ? -4.205 -3.828 -0.717 1.00 86.75 81 TYR A O 1
ATOM 617 N N . PHE A 1 82 ? -6.397 -3.387 -0.862 1.00 90.25 82 PHE A N 1
ATOM 618 C CA . PHE A 1 82 ? -6.760 -4.261 0.236 1.00 90.25 82 PHE A CA 1
ATOM 619 C C . PHE A 1 82 ? -6.357 -5.710 -0.064 1.00 90.25 82 PHE A C 1
ATOM 621 O O . PHE A 1 82 ? -5.604 -6.298 0.713 1.00 90.25 82 PHE A O 1
ATOM 628 N N . ASP A 1 83 ? -6.751 -6.248 -1.213 1.00 87.75 83 ASP A N 1
ATOM 629 C CA . ASP A 1 83 ? -6.442 -7.626 -1.599 1.00 87.75 83 ASP A CA 1
ATOM 630 C C . ASP A 1 83 ? -4.939 -7.836 -1.849 1.00 87.75 83 ASP A C 1
ATOM 632 O O . ASP A 1 83 ? -4.331 -8.790 -1.356 1.00 87.75 83 ASP A O 1
ATOM 636 N N . ALA A 1 84 ? -4.307 -6.915 -2.581 1.00 84.94 84 ALA A N 1
ATOM 637 C CA . ALA A 1 84 ? -2.918 -7.039 -3.014 1.00 84.94 84 ALA A CA 1
ATOM 638 C C . ALA A 1 84 ? -1.895 -6.751 -1.903 1.00 84.94 84 ALA A C 1
ATOM 640 O O . ALA A 1 84 ? -0.751 -7.207 -1.995 1.00 84.94 84 ALA A O 1
ATOM 641 N N . VAL A 1 85 ? -2.276 -6.000 -0.864 1.00 90.38 85 VAL A N 1
ATOM 642 C CA . VAL A 1 85 ? -1.364 -5.567 0.207 1.00 90.38 85 VAL A CA 1
ATOM 643 C C . VAL A 1 85 ? -1.877 -5.961 1.585 1.00 90.38 85 VAL A C 1
ATOM 645 O O . VAL A 1 85 ? -1.161 -6.620 2.340 1.00 90.38 85 VAL A O 1
ATOM 648 N N . LEU A 1 86 ? -3.087 -5.554 1.966 1.00 94.06 86 LEU A N 1
ATOM 649 C CA . LEU A 1 86 ? -3.554 -5.759 3.340 1.00 94.06 86 LEU A CA 1
ATOM 650 C C . LEU A 1 86 ? -3.857 -7.223 3.642 1.00 94.06 86 LEU A C 1
ATOM 652 O O . LEU A 1 86 ? -3.468 -7.689 4.719 1.00 94.06 86 LEU A O 1
ATOM 656 N N . ASP A 1 87 ? -4.498 -7.938 2.714 1.00 93.50 87 ASP A N 1
ATOM 657 C CA . ASP A 1 87 ? -4.834 -9.355 2.870 1.00 93.50 87 ASP A CA 1
ATOM 658 C C . ASP A 1 87 ? -3.832 -10.324 2.222 1.00 93.50 87 ASP A C 1
ATOM 660 O O . ASP A 1 87 ? -3.934 -11.544 2.380 1.00 93.50 87 ASP A O 1
ATOM 664 N N . ARG A 1 88 ? -2.771 -9.798 1.604 1.00 90.69 88 ARG A N 1
ATOM 665 C CA . ARG A 1 88 ? -1.670 -10.614 1.093 1.00 90.69 88 ARG A CA 1
ATOM 666 C C . ARG A 1 88 ? -0.920 -11.318 2.238 1.00 90.69 88 ARG A C 1
ATOM 668 O O . ARG A 1 88 ? -0.460 -10.644 3.169 1.00 90.69 88 ARG A O 1
ATOM 675 N N . PRO A 1 89 ? -0.729 -12.651 2.185 1.00 92.12 89 PRO A N 1
ATOM 676 C CA . PRO A 1 89 ? 0.073 -13.369 3.172 1.00 92.12 89 PRO A CA 1
ATOM 677 C C . PRO A 1 89 ? 1.516 -12.855 3.240 1.00 92.12 89 PRO A C 1
ATOM 679 O O . PRO A 1 89 ? 2.177 -12.638 2.222 1.00 92.12 89 PRO A O 1
ATOM 682 N N . ILE A 1 90 ? 2.026 -12.671 4.459 1.00 91.88 90 ILE A N 1
ATOM 683 C CA . ILE A 1 90 ? 3.408 -12.254 4.693 1.00 91.88 90 ILE A CA 1
ATOM 684 C C . ILE A 1 90 ? 4.252 -13.494 4.975 1.00 91.88 90 ILE A C 1
ATOM 686 O O . ILE A 1 90 ? 4.152 -14.105 6.040 1.00 91.88 90 ILE A O 1
ATOM 690 N N . GLY A 1 91 ? 5.132 -13.819 4.026 1.00 86.88 91 GLY A N 1
ATOM 691 C CA . GLY A 1 91 ? 5.985 -15.001 4.097 1.00 86.88 91 GLY A CA 1
ATOM 692 C C . GLY A 1 91 ? 6.833 -15.075 5.371 1.00 86.88 91 GLY A C 1
ATOM 693 O O . GLY A 1 91 ? 7.362 -14.075 5.881 1.00 86.88 91 GLY A O 1
ATOM 694 N N . ARG A 1 92 ? 6.999 -16.298 5.876 1.00 86.25 92 ARG A N 1
ATOM 695 C CA . ARG A 1 92 ? 7.732 -16.595 7.110 1.00 86.25 92 ARG A CA 1
ATOM 696 C C . ARG A 1 92 ? 9.142 -17.115 6.812 1.00 86.25 92 ARG A C 1
ATOM 698 O O . ARG A 1 92 ? 9.351 -17.936 5.927 1.00 86.25 92 ARG A O 1
ATOM 705 N N . ARG A 1 93 ? 10.141 -16.681 7.592 1.00 86.00 93 ARG A N 1
ATOM 706 C CA . ARG A 1 93 ? 11.470 -17.325 7.567 1.00 86.00 93 ARG A CA 1
ATOM 707 C C . ARG A 1 93 ? 11.439 -18.610 8.406 1.00 86.00 93 ARG A C 1
ATOM 709 O O . ARG A 1 93 ? 10.848 -18.576 9.488 1.00 86.00 93 ARG A O 1
ATOM 716 N N . PRO A 1 94 ? 12.125 -19.695 7.995 1.00 87.81 94 PRO A N 1
ATOM 717 C CA . PRO A 1 94 ? 12.180 -20.929 8.777 1.00 87.81 94 PRO A CA 1
ATOM 718 C C . PRO A 1 94 ? 12.542 -20.664 10.245 1.00 87.81 94 PRO A C 1
ATOM 720 O O . PRO A 1 94 ? 13.528 -19.987 10.543 1.00 87.81 94 PRO A O 1
ATOM 723 N N . GLY A 1 95 ? 11.699 -21.145 11.162 1.00 87.31 95 GLY A N 1
ATOM 724 C CA . GLY A 1 95 ? 11.903 -21.018 12.608 1.00 87.31 95 GLY A CA 1
ATOM 725 C C . GLY A 1 95 ? 11.720 -19.617 13.212 1.00 87.31 95 GLY A C 1
ATOM 726 O O . GLY A 1 95 ? 11.946 -19.460 14.408 1.00 87.31 95 GLY A O 1
ATOM 727 N N . LYS A 1 96 ? 11.304 -18.591 12.453 1.00 91.06 96 LYS A N 1
ATOM 728 C CA . LYS A 1 96 ? 11.107 -17.218 12.973 1.00 91.06 96 LYS A CA 1
ATOM 729 C C . LYS A 1 96 ? 9.679 -16.722 12.735 1.00 91.06 96 LYS A C 1
ATOM 731 O O . LYS A 1 96 ? 9.132 -17.047 11.690 1.00 91.06 96 LYS A O 1
ATOM 736 N N . PRO A 1 97 ? 9.055 -15.963 13.654 1.00 92.00 97 PRO A N 1
ATOM 737 C CA . PRO A 1 97 ? 7.747 -15.354 13.403 1.00 92.00 97 PRO A CA 1
ATOM 738 C C . PRO A 1 97 ? 7.837 -14.300 12.288 1.00 92.00 97 PRO A C 1
ATOM 740 O O . PRO A 1 97 ? 8.852 -13.609 12.160 1.00 92.00 97 PRO A O 1
ATOM 743 N N . SER A 1 98 ? 6.778 -14.174 11.488 1.00 94.62 98 SER A N 1
ATOM 744 C CA . SER A 1 98 ? 6.616 -13.094 10.505 1.00 94.62 98 SER A CA 1
ATOM 745 C C . SER A 1 98 ? 6.285 -11.751 11.184 1.00 94.62 98 SER A C 1
ATOM 747 O O . SER A 1 98 ? 6.028 -11.684 12.391 1.00 94.62 98 SER A O 1
ATOM 749 N N . SER A 1 99 ? 6.269 -10.646 10.428 1.00 95.75 99 SER A N 1
ATOM 750 C CA . SER A 1 99 ? 5.753 -9.364 10.943 1.00 95.75 99 SER A CA 1
ATOM 751 C C . SER A 1 99 ? 4.286 -9.484 11.378 1.00 95.75 99 SER A C 1
ATOM 753 O O . SER A 1 99 ? 3.938 -8.995 12.453 1.00 95.75 99 SER A O 1
ATOM 755 N N . ALA A 1 100 ? 3.465 -10.203 10.603 1.00 96.31 100 ALA A N 1
ATOM 756 C CA . ALA A 1 100 ? 2.056 -10.441 10.905 1.00 96.31 100 ALA A CA 1
ATOM 757 C C . ALA A 1 100 ? 1.864 -11.292 12.173 1.00 96.31 100 ALA A C 1
ATOM 759 O O . ALA A 1 100 ? 1.004 -10.984 12.994 1.00 96.31 100 ALA A O 1
ATOM 760 N N . ASP A 1 101 ? 2.719 -12.294 12.410 1.00 94.94 101 ASP A N 1
ATOM 761 C CA . ASP A 1 101 ? 2.709 -13.064 13.664 1.00 94.94 101 ASP A CA 1
ATOM 762 C C . ASP A 1 101 ? 2.972 -12.179 14.884 1.00 94.94 101 ASP A C 1
ATOM 764 O O . ASP A 1 101 ? 2.304 -12.310 15.908 1.00 94.94 101 ASP A O 1
ATOM 768 N N . ASN A 1 102 ? 3.931 -11.256 14.772 1.00 96.00 102 ASN A N 1
ATOM 769 C CA . ASN A 1 102 ? 4.249 -10.326 15.853 1.00 96.00 102 ASN A CA 1
ATOM 770 C C . ASN A 1 102 ? 3.103 -9.336 16.117 1.00 96.00 102 ASN A C 1
ATOM 772 O O . ASN A 1 102 ? 2.849 -9.000 17.272 1.00 96.00 102 ASN A O 1
ATOM 776 N N . LEU A 1 103 ? 2.412 -8.874 15.067 1.00 97.44 103 LEU A N 1
ATOM 777 C CA . LEU A 1 103 ? 1.215 -8.041 15.204 1.00 97.44 103 LEU A CA 1
ATOM 778 C C . LEU A 1 103 ? 0.080 -8.816 15.888 1.00 97.44 103 LEU A C 1
ATOM 780 O O . LEU A 1 103 ? -0.479 -8.332 16.872 1.00 97.44 103 LEU A O 1
ATOM 784 N N . ARG A 1 104 ? -0.200 -10.048 15.440 1.00 95.62 104 ARG A N 1
ATOM 785 C CA . ARG A 1 104 ? -1.193 -10.935 16.067 1.00 95.62 104 ARG A CA 1
ATOM 786 C C . ARG A 1 104 ? -0.889 -11.152 17.549 1.00 95.62 104 ARG A C 1
ATOM 788 O O . ARG A 1 104 ? -1.794 -11.050 18.371 1.00 95.62 104 ARG A O 1
ATOM 795 N N . ALA A 1 105 ? 0.370 -11.421 17.898 1.00 94.81 105 ALA A N 1
ATOM 796 C CA . ALA A 1 105 ? 0.784 -11.633 19.283 1.00 94.81 105 ALA A CA 1
ATOM 797 C C . ALA A 1 105 ? 0.532 -10.396 20.163 1.00 94.81 105 ALA A C 1
ATOM 799 O O . ALA A 1 105 ? 0.045 -10.534 21.285 1.00 94.81 105 ALA A O 1
ATOM 800 N N . LEU A 1 106 ? 0.800 -9.188 19.649 1.00 96.56 106 LEU A N 1
ATOM 801 C CA . LEU A 1 106 ? 0.507 -7.938 20.360 1.00 96.56 106 LEU A CA 1
ATOM 802 C C . LEU A 1 106 ? -1.001 -7.773 20.617 1.00 96.56 106 LEU A C 1
ATOM 804 O O . LEU A 1 106 ? -1.409 -7.435 21.726 1.00 96.56 106 LEU A O 1
ATOM 808 N N . ILE A 1 107 ? -1.836 -8.055 19.616 1.00 95.75 107 ILE A N 1
ATOM 809 C CA . ILE A 1 107 ? -3.299 -7.961 19.734 1.00 95.75 107 ILE A CA 1
ATOM 810 C C . ILE A 1 107 ? -3.842 -9.023 20.700 1.00 95.75 107 ILE A C 1
ATOM 812 O O . ILE A 1 107 ? -4.700 -8.731 21.531 1.00 95.75 107 ILE A O 1
ATOM 816 N N . GLN A 1 108 ? -3.305 -10.244 20.655 1.00 94.69 108 GLN A N 1
ATOM 817 C CA . GLN A 1 108 ? -3.650 -11.315 21.593 1.00 94.69 108 GLN A CA 1
ATOM 818 C C . GLN A 1 108 ? -3.253 -10.981 23.035 1.00 94.69 108 GLN A C 1
ATOM 820 O O . GLN A 1 108 ? -4.009 -11.294 23.951 1.00 94.69 108 GLN A O 1
ATOM 825 N N . ALA A 1 109 ? -2.125 -10.302 23.256 1.00 94.81 109 ALA A N 1
ATOM 826 C CA . ALA A 1 109 ? -1.741 -9.834 24.588 1.00 94.81 109 ALA A CA 1
ATOM 827 C C . ALA A 1 109 ? -2.745 -8.817 25.169 1.00 94.81 109 ALA A C 1
ATOM 829 O O . ALA A 1 109 ? -2.897 -8.720 26.387 1.00 94.81 109 ALA A O 1
ATOM 830 N N . ALA A 1 110 ? -3.473 -8.098 24.308 1.00 95.88 110 ALA A N 1
ATOM 831 C CA . ALA A 1 110 ? -4.543 -7.185 24.696 1.00 95.88 110 ALA A CA 1
ATOM 832 C C . ALA A 1 110 ? -5.925 -7.862 24.823 1.00 95.88 110 ALA A C 1
ATOM 834 O O . ALA A 1 110 ? -6.891 -7.184 25.173 1.00 95.88 110 ALA A O 1
ATOM 835 N N . ALA A 1 111 ? -6.058 -9.168 24.565 1.00 95.56 111 ALA A N 1
ATOM 836 C CA . ALA A 1 111 ? -7.345 -9.866 24.570 1.00 95.56 111 ALA A CA 1
ATOM 837 C C . ALA A 1 111 ? -8.099 -9.753 25.909 1.00 95.56 111 ALA A C 1
ATOM 839 O O . ALA A 1 111 ? -7.524 -9.806 27.001 1.00 95.56 111 ALA A O 1
ATOM 840 N N . VAL A 1 112 ? -9.427 -9.648 25.823 1.00 95.00 112 VAL A N 1
ATOM 841 C CA . VAL A 1 112 ? -10.339 -9.774 26.966 1.00 95.00 112 VAL A CA 1
ATOM 842 C C . VAL A 1 112 ? -11.112 -11.080 26.819 1.00 95.00 112 VAL A C 1
ATOM 844 O O . VAL A 1 112 ? -12.088 -11.148 26.077 1.00 95.00 112 VAL A O 1
ATOM 847 N N . GLY A 1 113 ? -10.671 -12.108 27.545 1.00 88.88 113 GLY A N 1
ATOM 848 C CA . GLY A 1 113 ? -11.237 -13.458 27.490 1.00 88.88 113 GLY A CA 1
ATOM 849 C C . GLY A 1 113 ? -10.339 -14.457 26.748 1.00 88.88 113 GLY A C 1
ATOM 850 O O . GLY A 1 113 ? -9.219 -14.111 26.366 1.00 88.88 113 GLY A O 1
ATOM 851 N N . PRO A 1 114 ? -10.794 -15.712 26.582 1.00 80.44 114 PRO A N 1
ATOM 852 C CA . PRO A 1 114 ? -10.045 -16.722 25.847 1.00 80.44 114 PRO A CA 1
ATOM 853 C C . PRO A 1 114 ? -9.937 -16.322 24.371 1.00 80.44 114 PRO A C 1
ATOM 855 O O . PRO A 1 114 ? -10.942 -16.100 23.697 1.00 80.44 114 PRO A O 1
ATOM 858 N N . GLY A 1 115 ? -8.703 -16.214 23.878 1.00 73.88 115 GLY A N 1
ATOM 859 C CA . GLY A 1 115 ? -8.438 -16.003 22.459 1.00 73.88 115 GLY A CA 1
ATOM 860 C C . GLY A 1 115 ? -8.658 -17.287 21.652 1.00 73.88 115 GLY A C 1
ATOM 861 O O . GLY A 1 115 ? -8.547 -18.386 22.206 1.00 73.88 115 GLY A O 1
ATOM 862 N N . PRO A 1 116 ? -8.946 -17.179 20.345 1.00 76.88 116 PRO A N 1
ATOM 863 C CA . PRO A 1 116 ? -8.957 -18.344 19.471 1.00 76.88 116 PRO A CA 1
ATOM 864 C C . PRO A 1 116 ? -7.575 -19.009 19.459 1.00 76.88 116 PRO A C 1
ATOM 866 O O . PRO A 1 116 ? -6.544 -18.335 19.558 1.00 76.88 116 PRO A O 1
ATOM 869 N N . ALA A 1 117 ? -7.556 -20.338 19.333 1.00 77.00 117 ALA A N 1
ATOM 870 C CA . ALA A 1 117 ? -6.311 -21.086 19.226 1.00 77.00 117 ALA A CA 1
ATOM 871 C C . ALA A 1 117 ? -5.486 -20.577 18.025 1.00 77.00 117 ALA A C 1
ATOM 873 O O . ALA A 1 117 ? -6.063 -20.297 16.967 1.00 77.00 117 ALA A O 1
ATOM 874 N N . PRO A 1 118 ? -4.151 -20.456 18.160 1.00 77.12 118 PRO A N 1
ATOM 875 C CA . PRO A 1 118 ? -3.309 -20.069 17.043 1.00 77.12 118 PRO A CA 1
ATOM 876 C C . PRO A 1 118 ? -3.470 -21.079 15.907 1.00 77.12 118 PRO A C 1
ATOM 878 O O . PRO A 1 118 ? -3.360 -22.285 16.119 1.00 77.12 118 PRO A O 1
ATOM 881 N N . ARG A 1 119 ? -3.712 -20.578 14.697 1.00 76.50 119 ARG A N 1
ATOM 882 C CA . ARG A 1 119 ? -3.636 -21.376 13.473 1.00 76.50 119 ARG A CA 1
ATOM 883 C C . ARG A 1 119 ? -2.236 -21.262 12.882 1.00 76.50 119 ARG A C 1
ATOM 885 O O . ARG A 1 119 ? -1.666 -20.163 12.866 1.00 76.50 119 ARG A O 1
ATOM 892 N N . GLU A 1 120 ? -1.708 -22.391 12.415 1.00 79.38 120 GLU A N 1
ATOM 893 C CA . GLU A 1 120 ? -0.467 -22.486 11.637 1.00 79.38 120 GLU A CA 1
ATOM 894 C C . GLU A 1 120 ? -0.731 -22.105 10.176 1.00 79.38 120 GLU A C 1
ATOM 896 O O . GLU A 1 120 ? -0.569 -22.901 9.259 1.00 79.38 120 GLU A O 1
ATOM 901 N N . GLU A 1 121 ? -1.194 -20.879 9.963 1.00 86.06 121 GLU A N 1
ATOM 902 C CA . GLU A 1 121 ? -1.399 -20.313 8.633 1.00 86.06 121 GLU A CA 1
ATOM 903 C C . GLU A 1 121 ? -0.518 -19.078 8.463 1.00 86.06 121 GLU A C 1
ATOM 905 O O . GLU A 1 121 ? -0.227 -18.367 9.432 1.00 86.06 121 GLU A O 1
ATOM 910 N N . GLU A 1 122 ? -0.070 -18.827 7.234 1.00 89.62 122 GLU A N 1
ATOM 911 C CA . GLU A 1 122 ? 0.576 -17.560 6.913 1.00 89.62 122 GLU A CA 1
ATOM 912 C C . GLU A 1 122 ? -0.440 -16.426 7.055 1.00 89.62 122 GLU A C 1
ATOM 914 O O . GLU A 1 122 ? -1.567 -16.496 6.558 1.00 89.62 122 GLU A O 1
ATOM 919 N N . LEU A 1 123 ? -0.040 -15.375 7.767 1.00 93.69 123 LEU A N 1
ATOM 920 C CA . LEU A 1 123 ? -0.917 -14.259 8.082 1.00 93.69 123 LEU A CA 1
ATOM 921 C C . LEU A 1 123 ? -0.630 -13.064 7.189 1.00 93.69 123 LEU A C 1
ATOM 923 O O . LEU A 1 123 ? 0.522 -12.705 6.944 1.00 93.69 123 LEU A O 1
ATOM 927 N N . SER A 1 124 ? -1.706 -12.411 6.778 1.00 95.94 124 SER A N 1
ATOM 928 C CA . SER A 1 124 ? -1.687 -11.069 6.218 1.00 95.94 124 SER A CA 1
ATOM 929 C C . SER A 1 124 ? -1.731 -10.011 7.324 1.00 95.94 124 SER A C 1
ATOM 931 O O . SER A 1 124 ? -1.979 -10.323 8.497 1.00 95.94 124 SER A O 1
ATOM 933 N N . THR A 1 125 ? -1.512 -8.744 6.962 1.00 96.75 125 THR A N 1
ATOM 934 C CA . THR A 1 125 ? -1.710 -7.619 7.893 1.00 96.75 125 THR A CA 1
ATOM 935 C C . THR A 1 125 ? -3.145 -7.618 8.417 1.00 96.75 125 THR A C 1
ATOM 937 O O . THR A 1 125 ? -3.370 -7.493 9.620 1.00 96.75 125 THR A O 1
ATOM 940 N N . TRP A 1 126 ? -4.111 -7.825 7.520 1.00 97.19 126 TRP A N 1
ATOM 941 C CA . TRP A 1 126 ? -5.530 -7.876 7.838 1.00 97.19 126 TRP A CA 1
ATOM 942 C C . TRP A 1 126 ? -5.875 -9.023 8.790 1.00 97.19 126 TRP A C 1
ATOM 944 O O . TRP A 1 126 ? -6.395 -8.784 9.882 1.00 97.19 126 TRP A O 1
ATOM 954 N N . LYS A 1 127 ? -5.507 -10.264 8.446 1.00 95.81 127 LYS A N 1
ATOM 955 C CA . LYS A 1 127 ? -5.779 -11.446 9.283 1.00 95.81 127 LYS A CA 1
ATOM 956 C C . LYS A 1 127 ? -5.122 -11.338 10.654 1.00 95.81 127 LYS A C 1
ATOM 958 O O . LYS A 1 127 ? -5.721 -11.755 11.642 1.00 95.81 127 LYS A O 1
ATOM 963 N N . ALA A 1 128 ? -3.934 -10.740 10.750 1.00 95.75 128 ALA A N 1
ATOM 964 C CA . ALA A 1 128 ? -3.303 -10.482 12.041 1.00 95.75 128 ALA A CA 1
ATOM 965 C C . ALA A 1 128 ? -4.130 -9.538 12.931 1.00 95.75 128 ALA A C 1
ATOM 967 O O . ALA A 1 128 ? -4.135 -9.722 14.148 1.00 95.75 128 ALA A O 1
ATOM 968 N N . MET A 1 129 ? -4.843 -8.572 12.338 1.00 95.69 129 MET A N 1
ATOM 969 C CA . MET A 1 129 ? -5.724 -7.654 13.063 1.00 95.69 129 MET A CA 1
ATOM 970 C C . MET A 1 129 ? -7.062 -8.281 13.460 1.00 95.69 129 MET A C 1
ATOM 972 O O . MET A 1 129 ? -7.526 -8.040 14.573 1.00 95.69 129 MET A O 1
ATOM 976 N N . VAL A 1 130 ? -7.684 -9.073 12.575 1.00 94.00 130 VAL A N 1
ATOM 977 C CA . VAL A 1 130 ? -9.099 -9.463 12.738 1.00 94.00 130 VAL A CA 1
ATOM 978 C C . VAL A 1 130 ? -9.360 -10.941 13.036 1.00 94.00 130 VAL A C 1
ATOM 980 O O . VAL A 1 130 ? -10.400 -11.245 13.612 1.00 94.00 130 VAL A O 1
ATOM 983 N N . ASN A 1 131 ? -8.438 -11.866 12.735 1.00 89.69 131 ASN A N 1
ATOM 984 C CA . ASN A 1 131 ? -8.626 -13.303 13.030 1.00 89.69 131 ASN A CA 1
ATOM 985 C C . ASN A 1 131 ? -8.261 -13.675 14.483 1.00 89.69 131 ASN A C 1
ATOM 987 O O . ASN A 1 131 ? -8.144 -14.853 14.827 1.00 89.69 131 ASN A O 1
ATOM 991 N N . GLY A 1 132 ? -8.021 -12.674 15.330 1.00 86.44 132 GLY A N 1
ATOM 992 C CA . GLY A 1 132 ? -7.655 -12.833 16.732 1.00 86.44 132 GLY A CA 1
ATOM 993 C C . GLY A 1 132 ? -8.853 -12.724 17.690 1.00 86.44 132 GLY A C 1
ATOM 994 O O . GLY A 1 132 ? -9.959 -13.158 17.366 1.00 86.44 132 GLY A O 1
ATOM 995 N N . PRO A 1 133 ? -8.650 -12.197 18.911 1.00 88.19 133 PRO A N 1
ATOM 996 C CA . PRO A 1 133 ? -9.745 -11.965 19.852 1.00 88.19 133 PRO A CA 1
ATOM 997 C C . PRO A 1 133 ? -10.758 -10.954 19.294 1.00 88.19 133 PRO A C 1
ATOM 999 O O . PRO A 1 133 ? -10.378 -9.914 18.767 1.00 88.19 133 PRO A O 1
ATOM 1002 N N . THR A 1 134 ? -12.054 -11.204 19.490 1.00 91.56 134 THR A N 1
ATOM 1003 C CA . THR A 1 134 ? -13.120 -10.260 19.099 1.00 91.56 134 THR A CA 1
ATOM 1004 C C . THR A 1 134 ? -13.215 -9.055 20.029 1.00 91.56 134 THR A C 1
ATOM 1006 O O . THR A 1 134 ? -13.827 -8.052 19.681 1.00 91.56 134 THR A O 1
ATOM 1009 N N . ARG A 1 135 ? -12.612 -9.122 21.220 1.00 95.94 135 ARG A N 1
ATOM 1010 C CA . ARG A 1 135 ? -12.582 -8.026 22.189 1.00 95.94 135 ARG A CA 1
ATOM 1011 C C . ARG A 1 135 ? -11.181 -7.846 22.751 1.00 95.94 135 ARG A C 1
ATOM 1013 O O . ARG A 1 135 ? -10.598 -8.791 23.284 1.00 95.94 135 ARG A O 1
ATOM 1020 N N . ILE A 1 136 ? -10.681 -6.615 22.700 1.00 96.81 136 ILE A N 1
ATOM 1021 C CA . ILE A 1 136 ? -9.371 -6.243 23.242 1.00 96.81 136 ILE A CA 1
ATOM 1022 C C . ILE A 1 136 ? -9.481 -5.062 24.207 1.00 96.81 136 ILE A C 1
ATOM 1024 O O . ILE A 1 136 ? -10.419 -4.261 24.150 1.00 96.81 136 ILE A O 1
ATOM 1028 N N . ARG A 1 137 ? -8.507 -4.947 25.107 1.00 97.62 137 ARG A N 1
ATOM 1029 C CA . ARG A 1 137 ? -8.241 -3.726 25.869 1.00 97.62 137 ARG A CA 1
ATOM 1030 C C . ARG A 1 137 ? -7.691 -2.682 24.910 1.00 97.62 137 ARG A C 1
ATOM 1032 O O . ARG A 1 137 ? -6.862 -3.000 24.061 1.00 97.62 137 ARG A O 1
ATOM 1039 N N . ARG A 1 138 ? -8.153 -1.443 25.047 1.00 97.31 138 ARG A N 1
ATOM 1040 C CA . ARG A 1 138 ? -7.664 -0.343 24.216 1.00 97.31 138 ARG A CA 1
ATOM 1041 C C . ARG A 1 138 ? -6.255 0.067 24.635 1.00 97.31 138 ARG A C 1
ATOM 1043 O O . ARG A 1 138 ? -5.922 0.104 25.818 1.00 97.31 138 ARG A O 1
ATOM 1050 N N . PHE A 1 139 ? -5.453 0.429 23.645 1.00 96.31 139 PHE A N 1
ATOM 1051 C CA . PHE A 1 139 ? -4.135 1.030 23.782 1.00 96.31 139 PHE A CA 1
ATOM 1052 C C . PHE A 1 139 ? -4.315 2.519 24.118 1.00 96.31 139 PHE A C 1
ATOM 1054 O O . PHE A 1 139 ? -4.296 3.374 23.235 1.00 96.31 139 PHE A O 1
ATOM 1061 N N . LEU A 1 140 ? -4.601 2.824 25.389 1.00 93.56 140 LEU A N 1
ATOM 1062 C CA . LEU A 1 140 ? -4.871 4.196 25.853 1.00 93.56 140 LEU A CA 1
ATOM 1063 C C . LEU A 1 140 ? -3.590 5.019 26.038 1.00 93.56 140 LEU A C 1
ATOM 1065 O O . LEU A 1 140 ? -3.594 6.238 25.869 1.00 93.56 140 LEU A O 1
ATOM 1069 N N . GLU A 1 141 ? -2.484 4.359 26.378 1.00 94.81 141 GLU A N 1
ATOM 1070 C CA . GLU A 1 141 ? -1.183 5.009 26.481 1.00 94.81 141 GLU A CA 1
ATOM 1071 C C . GLU A 1 141 ? -0.611 5.292 25.090 1.00 94.81 141 GLU A C 1
ATOM 1073 O O . GLU A 1 141 ? -0.587 4.417 24.220 1.00 94.81 141 GLU A O 1
ATOM 1078 N N . LYS A 1 142 ? -0.085 6.508 24.891 1.00 93.88 142 LYS A N 1
ATOM 1079 C CA . LYS A 1 142 ? 0.510 6.924 23.608 1.00 93.88 142 LYS A CA 1
ATOM 1080 C C . LYS A 1 142 ? 1.620 5.977 23.148 1.00 93.88 142 LYS A C 1
ATOM 1082 O O . LYS A 1 142 ? 1.709 5.674 21.965 1.00 93.88 142 LYS A O 1
ATOM 1087 N N . THR A 1 143 ? 2.447 5.499 24.075 1.00 96.06 143 THR A N 1
ATOM 1088 C CA . THR A 1 143 ? 3.533 4.538 23.823 1.00 96.06 143 THR A CA 1
ATOM 1089 C C . THR A 1 143 ? 3.006 3.202 23.306 1.00 96.06 143 THR A C 1
ATOM 1091 O O . THR A 1 143 ? 3.545 2.668 22.340 1.00 96.06 143 THR A O 1
ATOM 1094 N N . ALA A 1 144 ? 1.925 2.694 23.895 1.00 95.56 144 ALA A N 1
ATOM 1095 C CA . ALA A 1 144 ? 1.304 1.435 23.503 1.00 95.56 144 ALA A CA 1
ATOM 1096 C C . ALA A 1 144 ? 0.610 1.546 22.131 1.00 95.56 144 ALA A C 1
ATOM 1098 O O . ALA A 1 144 ? 0.753 0.664 21.285 1.00 95.56 144 ALA A O 1
ATOM 1099 N N . LEU A 1 145 ? -0.081 2.662 21.869 1.00 95.81 145 LEU A N 1
ATOM 1100 C CA . LEU A 1 145 ? -0.679 2.934 20.558 1.00 95.81 145 LEU A CA 1
ATOM 1101 C C . LEU A 1 145 ? 0.394 3.111 19.472 1.00 95.81 145 LEU A C 1
ATOM 1103 O O . LEU A 1 145 ? 0.238 2.628 18.350 1.00 95.81 145 LEU A O 1
ATOM 1107 N N . PHE A 1 146 ? 1.508 3.760 19.813 1.00 95.88 146 PHE A N 1
ATOM 1108 C CA . PHE A 1 146 ? 2.662 3.881 18.928 1.00 95.88 146 PHE A CA 1
ATOM 1109 C C . PHE A 1 146 ? 3.311 2.521 18.646 1.00 95.88 146 PHE A C 1
ATOM 1111 O O . PHE A 1 146 ? 3.705 2.259 17.511 1.00 95.88 146 PHE A O 1
ATOM 1118 N N . GLU A 1 147 ? 3.388 1.618 19.631 1.00 97.44 147 GLU A N 1
ATOM 1119 C CA . GLU A 1 147 ? 3.837 0.245 19.385 1.00 97.44 147 GLU A CA 1
ATOM 1120 C C . GLU A 1 147 ? 2.910 -0.480 18.403 1.00 97.44 147 GLU A C 1
ATOM 1122 O O . GLU A 1 147 ? 3.406 -1.068 17.440 1.00 97.44 147 GLU A O 1
ATOM 1127 N N . LEU A 1 148 ? 1.588 -0.399 18.594 1.00 98.06 148 LEU A N 1
ATOM 1128 C CA . LEU A 1 148 ? 0.613 -0.984 17.670 1.00 98.06 148 LEU A CA 1
ATOM 1129 C C . LEU A 1 148 ? 0.803 -0.452 16.243 1.00 98.06 148 LEU A C 1
ATOM 1131 O O . LEU A 1 148 ? 0.957 -1.242 15.311 1.00 98.06 148 LEU A O 1
ATOM 1135 N N . SER A 1 149 ? 0.876 0.873 16.089 1.00 97.75 149 SER A N 1
ATOM 1136 C CA . SER A 1 149 ? 1.154 1.529 14.806 1.00 97.75 149 SER A CA 1
ATOM 1137 C C . SER A 1 149 ? 2.453 1.020 14.174 1.00 97.75 149 SER A C 1
ATOM 1139 O O . SER A 1 149 ? 2.463 0.607 13.017 1.00 97.75 149 SER A O 1
ATOM 1141 N N . ASN A 1 150 ? 3.539 0.917 14.944 1.00 97.62 150 ASN A N 1
ATOM 1142 C CA . ASN A 1 150 ? 4.816 0.400 14.447 1.00 97.62 150 ASN A CA 1
ATOM 1143 C C . ASN A 1 150 ? 4.757 -1.072 14.019 1.00 97.62 150 ASN A C 1
ATOM 1145 O O . ASN A 1 150 ? 5.481 -1.477 13.105 1.00 97.62 150 ASN A O 1
ATOM 1149 N N . ARG A 1 151 ? 3.942 -1.908 14.676 1.00 97.94 151 ARG A N 1
ATOM 1150 C CA . ARG A 1 151 ? 3.737 -3.300 14.242 1.00 97.94 151 ARG A CA 1
ATOM 1151 C C . ARG A 1 151 ? 2.973 -3.357 12.928 1.00 97.94 151 ARG A C 1
ATOM 1153 O O . ARG A 1 151 ? 3.378 -4.121 12.053 1.00 97.94 151 ARG A O 1
ATOM 1160 N N . ILE A 1 152 ? 1.937 -2.535 12.775 1.00 98.12 152 ILE A N 1
ATOM 1161 C CA . ILE A 1 152 ? 1.188 -2.410 11.521 1.00 98.12 152 ILE A CA 1
ATOM 1162 C C . ILE A 1 152 ? 2.113 -1.905 10.408 1.00 98.12 152 ILE A C 1
ATOM 1164 O O . ILE A 1 152 ? 2.191 -2.546 9.365 1.00 98.12 152 ILE A O 1
ATOM 1168 N N . LEU A 1 153 ? 2.904 -0.857 10.656 1.00 96.31 153 LEU A N 1
ATOM 1169 C CA . LEU A 1 153 ? 3.879 -0.315 9.703 1.00 96.31 153 LEU A CA 1
ATOM 1170 C C . LEU A 1 153 ? 4.843 -1.393 9.197 1.00 96.31 153 LEU A C 1
ATOM 1172 O O . LEU A 1 153 ? 5.018 -1.548 7.997 1.00 96.31 153 LEU A O 1
ATOM 1176 N N . LYS A 1 154 ? 5.407 -2.216 10.090 1.00 96.44 154 LYS A N 1
ATOM 1177 C CA . LYS A 1 154 ? 6.290 -3.329 9.690 1.00 96.44 154 LYS A CA 1
ATOM 1178 C C . LYS A 1 154 ? 5.591 -4.399 8.847 1.00 96.44 154 LYS A C 1
ATOM 1180 O O . LYS A 1 154 ? 6.268 -5.108 8.100 1.00 96.44 154 LYS A O 1
ATOM 1185 N N . CYS A 1 155 ? 4.282 -4.581 9.013 1.00 96.69 155 CYS A N 1
ATOM 1186 C CA . CYS A 1 155 ? 3.499 -5.481 8.168 1.00 96.69 155 CYS A CA 1
ATOM 1187 C C . CYS A 1 155 ? 3.262 -4.849 6.795 1.00 96.69 155 CYS A C 1
ATOM 1189 O O . CYS A 1 155 ? 3.539 -5.495 5.788 1.00 96.69 155 CYS A O 1
ATOM 1191 N N . LEU A 1 156 ? 2.871 -3.572 6.759 1.00 94.62 156 LEU A N 1
ATOM 1192 C CA . LEU A 1 156 ? 2.707 -2.817 5.519 1.00 94.62 156 LEU A CA 1
ATOM 1193 C C . LEU A 1 156 ? 4.011 -2.739 4.721 1.00 94.62 156 LEU A C 1
ATOM 1195 O O . LEU A 1 156 ? 3.990 -3.033 3.538 1.00 94.62 156 LEU A O 1
ATOM 1199 N N . ASP A 1 157 ? 5.156 -2.453 5.346 1.00 91.88 157 ASP A N 1
ATOM 1200 C CA . ASP A 1 157 ? 6.470 -2.446 4.679 1.00 91.88 157 ASP A CA 1
ATOM 1201 C C . ASP A 1 157 ? 6.795 -3.800 4.027 1.00 91.88 157 ASP A C 1
ATOM 1203 O O . ASP A 1 157 ? 7.403 -3.868 2.957 1.00 91.88 157 ASP A O 1
ATOM 1207 N N . ALA A 1 158 ? 6.416 -4.903 4.678 1.00 91.88 158 ALA A N 1
ATOM 1208 C CA . ALA A 1 158 ? 6.646 -6.243 4.155 1.00 91.88 158 ALA A CA 1
ATOM 1209 C C . ALA A 1 158 ? 5.686 -6.580 3.003 1.00 91.88 158 ALA A C 1
ATOM 1211 O O . ALA A 1 158 ? 6.126 -7.151 2.003 1.00 91.88 158 ALA A O 1
ATOM 1212 N N . ALA A 1 159 ? 4.411 -6.205 3.126 1.00 91.25 159 ALA A N 1
ATOM 1213 C CA . ALA A 1 159 ? 3.370 -6.481 2.140 1.00 91.25 159 ALA A CA 1
ATOM 1214 C C . ALA A 1 159 ? 3.434 -5.562 0.907 1.00 91.25 159 ALA A C 1
ATOM 1216 O O . ALA A 1 159 ? 3.236 -6.027 -0.211 1.00 91.25 159 ALA A O 1
ATOM 1217 N N . ASN A 1 160 ? 3.804 -4.291 1.084 1.00 89.25 160 ASN A N 1
ATOM 1218 C CA . ASN A 1 160 ? 4.014 -3.331 -0.004 1.00 89.25 160 ASN A CA 1
ATOM 1219 C C . ASN A 1 160 ? 5.286 -3.605 -0.796 1.00 89.25 160 ASN A C 1
ATOM 1221 O O . ASN A 1 160 ? 5.474 -3.059 -1.879 1.00 89.25 160 ASN A O 1
ATOM 1225 N N . ARG A 1 161 ? 6.204 -4.427 -0.281 1.00 88.94 161 ARG A N 1
ATOM 1226 C CA . ARG A 1 161 ? 7.475 -4.640 -0.965 1.00 88.94 161 ARG A CA 1
ATOM 1227 C C . ARG A 1 161 ? 7.308 -5.304 -2.337 1.00 88.94 161 ARG A C 1
ATOM 1229 O O . ARG A 1 161 ? 7.805 -4.714 -3.288 1.00 88.94 161 ARG A O 1
ATOM 1236 N N . PRO A 1 162 ? 6.638 -6.465 -2.484 1.00 89.06 162 PRO A N 1
ATOM 1237 C CA . PRO A 1 162 ? 6.322 -7.024 -3.800 1.00 89.06 162 PRO A CA 1
ATOM 1238 C C . PRO A 1 162 ? 5.624 -6.011 -4.711 1.00 89.06 162 PRO A C 1
ATOM 1240 O O . PRO A 1 162 ? 6.048 -5.848 -5.847 1.00 89.06 162 PRO A O 1
ATOM 1243 N N . TYR A 1 163 ? 4.641 -5.278 -4.177 1.00 86.12 163 TYR A N 1
ATOM 1244 C CA . TYR A 1 163 ? 3.926 -4.214 -4.883 1.00 86.12 163 TYR A CA 1
ATOM 1245 C C . TYR A 1 163 ? 4.884 -3.190 -5.492 1.00 86.12 163 TYR A C 1
ATOM 1247 O O . TYR A 1 163 ? 4.940 -3.044 -6.709 1.00 86.12 163 TYR A O 1
ATOM 1255 N N . ALA A 1 164 ? 5.736 -2.577 -4.671 1.00 83.50 164 ALA A N 1
ATOM 1256 C CA . ALA A 1 164 ? 6.726 -1.607 -5.121 1.00 83.50 164 ALA A CA 1
ATOM 1257 C C . ALA A 1 164 ? 7.734 -2.192 -6.127 1.00 83.50 164 ALA A C 1
ATOM 1259 O O . ALA A 1 164 ? 8.154 -1.487 -7.041 1.00 83.50 164 ALA A O 1
ATOM 1260 N N . GLU A 1 165 ? 8.141 -3.461 -5.988 1.00 88.19 165 GLU A N 1
ATOM 1261 C CA . GLU A 1 165 ? 9.043 -4.079 -6.969 1.00 88.19 165 GLU A CA 1
ATOM 1262 C C . GLU A 1 165 ? 8.364 -4.265 -8.337 1.00 88.19 165 GLU A C 1
ATOM 1264 O O . GLU A 1 165 ? 9.001 -3.987 -9.350 1.00 88.19 165 GLU A O 1
ATOM 1269 N N . VAL A 1 166 ? 7.091 -4.678 -8.385 1.00 87.56 166 VAL A N 1
ATOM 1270 C CA . VAL A 1 166 ? 6.335 -4.778 -9.649 1.00 87.56 166 VAL A CA 1
ATOM 1271 C C . VAL A 1 166 ? 6.204 -3.402 -10.305 1.00 87.56 166 VAL A C 1
ATOM 1273 O O . VAL A 1 166 ? 6.433 -3.265 -11.506 1.00 87.56 166 VAL A O 1
ATOM 1276 N N . LEU A 1 167 ? 5.940 -2.362 -9.510 1.00 80.88 167 LEU A N 1
ATOM 1277 C CA . LEU A 1 167 ? 5.841 -0.997 -10.027 1.00 80.88 167 LEU A CA 1
ATOM 1278 C C . LEU A 1 167 ? 7.147 -0.479 -10.622 1.00 80.88 167 LEU A C 1
ATOM 1280 O O . LEU A 1 167 ? 7.138 0.132 -11.686 1.00 80.88 167 LEU A O 1
ATOM 1284 N N . ARG A 1 168 ? 8.289 -0.760 -9.987 1.00 82.25 168 ARG A N 1
ATOM 1285 C CA . ARG A 1 168 ? 9.608 -0.375 -10.524 1.00 82.25 168 ARG A CA 1
ATOM 1286 C C . ARG A 1 168 ? 9.939 -1.047 -11.855 1.00 82.25 168 ARG A C 1
ATOM 1288 O O . ARG A 1 168 ? 10.683 -0.474 -12.647 1.00 82.25 168 ARG A O 1
ATOM 1295 N N . LEU A 1 169 ? 9.356 -2.216 -12.119 1.00 85.31 169 LEU A N 1
ATOM 1296 C CA . LEU A 1 169 ? 9.450 -2.888 -13.414 1.00 85.31 169 LEU A CA 1
ATOM 1297 C C . LEU A 1 169 ? 8.542 -2.255 -14.482 1.00 85.31 169 LEU A C 1
ATOM 1299 O O . LEU A 1 169 ? 8.604 -2.657 -15.642 1.00 85.31 169 LEU A O 1
ATOM 1303 N N . GLY A 1 170 ? 7.704 -1.281 -14.112 1.00 79.56 170 GLY A N 1
ATOM 1304 C CA . GLY A 1 170 ? 6.690 -0.696 -14.989 1.00 79.56 170 GLY A CA 1
ATOM 1305 C C . GLY A 1 170 ? 5.546 -1.664 -15.288 1.00 79.56 170 GLY A C 1
ATOM 1306 O O . GLY A 1 170 ? 4.968 -1.618 -16.373 1.00 79.56 170 GLY A O 1
ATOM 1307 N N . LEU A 1 171 ? 5.266 -2.581 -14.360 1.00 82.50 171 LEU A N 1
ATOM 1308 C CA . LEU A 1 171 ? 4.259 -3.626 -14.497 1.00 82.50 171 LEU A CA 1
ATOM 1309 C C . LEU A 1 171 ? 3.074 -3.367 -13.553 1.00 82.50 171 LEU A C 1
ATOM 1311 O O . LEU A 1 171 ? 3.204 -2.657 -12.555 1.00 82.50 171 LEU A O 1
ATOM 1315 N N . CYS A 1 172 ? 1.919 -3.970 -13.848 1.00 80.50 172 CYS A N 1
ATOM 1316 C CA . CYS A 1 172 ? 0.721 -3.849 -13.019 1.00 80.50 172 CYS A CA 1
ATOM 1317 C C . CYS A 1 172 ? 0.720 -4.891 -11.886 1.00 80.50 172 CYS A C 1
ATOM 1319 O O . CYS A 1 172 ? 0.711 -6.087 -12.173 1.00 80.50 172 CYS A O 1
ATOM 1321 N N . PRO A 1 173 ? 0.648 -4.507 -10.597 1.00 82.19 173 PRO A N 1
ATOM 1322 C CA . PRO A 1 173 ? 0.638 -5.467 -9.491 1.00 82.19 173 PRO A CA 1
ATOM 1323 C C . PRO A 1 173 ? -0.482 -6.508 -9.582 1.00 82.19 173 PRO A C 1
ATOM 1325 O O . PRO A 1 173 ? -0.299 -7.625 -9.108 1.00 82.19 173 PRO A O 1
ATOM 1328 N N . ARG A 1 174 ? -1.605 -6.183 -10.235 1.00 78.69 174 ARG A N 1
ATOM 1329 C CA . ARG A 1 174 ? -2.743 -7.095 -10.406 1.00 7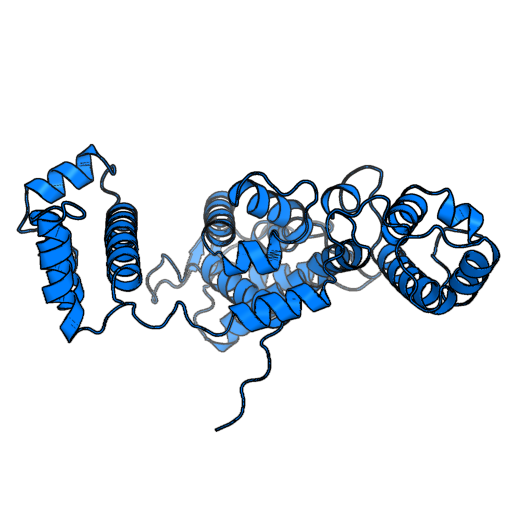8.69 174 ARG A CA 1
ATOM 1330 C C . ARG A 1 174 ? -2.377 -8.361 -11.171 1.00 78.69 174 ARG A C 1
ATOM 1332 O O . ARG A 1 174 ? -2.862 -9.428 -10.815 1.00 78.69 174 ARG A O 1
ATOM 1339 N N . ASP A 1 175 ? -1.512 -8.230 -12.168 1.00 81.62 175 ASP A N 1
ATOM 1340 C CA . ASP A 1 175 ? -1.158 -9.330 -13.065 1.00 81.62 175 ASP A CA 1
ATOM 1341 C C . ASP A 1 175 ? -0.040 -10.207 -12.480 1.00 81.62 175 ASP A C 1
ATOM 1343 O O . ASP A 1 175 ? 0.063 -11.382 -12.807 1.00 81.62 175 ASP A O 1
ATOM 1347 N N . TRP A 1 176 ? 0.792 -9.647 -11.592 1.00 86.81 176 TRP A N 1
ATOM 1348 C CA . TRP A 1 176 ? 2.036 -10.292 -11.138 1.00 86.81 176 TRP A CA 1
ATOM 1349 C C . TRP A 1 176 ? 2.042 -10.711 -9.667 1.00 86.81 176 TRP A C 1
ATOM 1351 O O . TRP A 1 176 ? 2.951 -11.425 -9.235 1.00 86.81 176 TRP A O 1
ATOM 1361 N N . LEU A 1 177 ? 1.074 -10.244 -8.873 1.00 83.62 177 LEU A N 1
ATOM 1362 C CA . LEU A 1 177 ? 0.973 -10.558 -7.445 1.00 83.62 177 LEU A CA 1
ATOM 1363 C C . LEU A 1 177 ? -0.172 -11.513 -7.102 1.00 83.62 177 LEU A C 1
ATOM 1365 O O . LEU A 1 177 ? -0.269 -11.919 -5.945 1.00 83.62 177 LEU A O 1
ATOM 1369 N N . ALA A 1 178 ? -1.020 -11.871 -8.060 1.00 77.00 178 ALA A N 1
ATOM 1370 C CA . ALA A 1 178 ? -2.140 -12.778 -7.851 1.00 77.00 178 ALA A CA 1
ATOM 1371 C C . ALA A 1 178 ? -2.264 -13.773 -9.013 1.00 77.00 178 ALA A C 1
ATOM 1373 O O . ALA A 1 178 ? -1.929 -13.452 -10.149 1.00 77.00 178 ALA A O 1
ATOM 1374 N N . GLY A 1 179 ? -2.791 -14.965 -8.726 1.00 76.94 179 GLY A N 1
ATOM 1375 C CA . GLY A 1 179 ? -3.051 -16.004 -9.728 1.00 76.94 179 GLY A CA 1
ATOM 1376 C C . GLY A 1 179 ? -1.851 -16.905 -10.034 1.00 76.94 179 GLY A C 1
ATOM 1377 O O . GLY A 1 179 ? -0.864 -16.929 -9.303 1.00 76.94 179 GLY A O 1
ATOM 1378 N N . ASP A 1 180 ? -1.958 -17.666 -11.125 1.00 72.06 180 ASP A N 1
ATOM 1379 C CA . ASP A 1 180 ? -0.974 -18.689 -11.520 1.00 72.06 180 ASP A CA 1
ATOM 1380 C C . ASP A 1 180 ? 0.386 -18.101 -11.946 1.00 72.06 180 ASP A C 1
ATOM 1382 O O . ASP A 1 180 ? 1.386 -18.818 -12.002 1.00 72.06 180 ASP A O 1
ATOM 1386 N N . GLU A 1 181 ? 0.433 -16.795 -12.223 1.00 75.12 181 GLU A N 1
ATOM 1387 C CA . GLU A 1 181 ? 1.641 -16.060 -12.616 1.00 75.12 181 GLU A CA 1
ATOM 1388 C C . GLU A 1 181 ? 2.303 -15.320 -11.443 1.00 75.12 181 GLU A C 1
ATOM 1390 O O . GLU A 1 181 ? 3.185 -14.489 -11.660 1.00 75.12 181 GLU A O 1
ATOM 1395 N N . GLU A 1 182 ? 1.913 -15.610 -10.194 1.00 82.31 182 GLU A N 1
ATOM 1396 C CA . GLU A 1 182 ? 2.475 -14.938 -9.023 1.00 82.31 182 GLU A CA 1
ATOM 1397 C C . GLU A 1 182 ? 4.009 -15.058 -8.976 1.00 82.31 182 GLU A C 1
ATOM 1399 O O . GLU A 1 182 ? 4.594 -16.142 -8.876 1.00 82.31 182 GLU A O 1
ATOM 1404 N N . VAL A 1 183 ? 4.681 -13.904 -8.981 1.00 86.25 183 VAL A N 1
ATOM 1405 C CA . VAL A 1 183 ? 6.140 -13.835 -8.933 1.00 86.25 183 VAL A CA 1
ATOM 1406 C C . VAL A 1 183 ? 6.609 -13.544 -7.512 1.00 86.25 183 VAL A C 1
ATOM 1408 O O . VAL A 1 183 ? 6.280 -12.529 -6.896 1.00 86.25 183 VAL A O 1
ATOM 1411 N N . GLY A 1 184 ? 7.482 -14.410 -6.997 1.00 88.25 184 GLY A N 1
ATOM 1412 C CA . GLY A 1 184 ? 8.110 -14.206 -5.697 1.00 88.25 184 GLY A CA 1
ATOM 1413 C C . GLY A 1 184 ? 8.931 -12.909 -5.626 1.00 88.25 184 GLY A C 1
ATOM 1414 O O . GLY A 1 184 ? 9.666 -12.549 -6.546 1.00 88.25 184 GLY A O 1
ATOM 1415 N N . VAL A 1 185 ? 8.901 -12.240 -4.469 1.00 89.56 185 VAL A N 1
ATOM 1416 C CA . VAL A 1 185 ? 9.583 -10.948 -4.238 1.00 89.56 185 VAL A CA 1
ATOM 1417 C C . VAL A 1 185 ? 11.086 -10.959 -4.550 1.00 89.56 185 VAL A C 1
ATOM 1419 O O . VAL A 1 185 ? 11.654 -9.935 -4.920 1.00 89.56 185 VAL A O 1
ATOM 1422 N N . ASN A 1 186 ? 11.759 -12.103 -4.393 1.00 90.81 186 ASN A N 1
ATOM 1423 C CA . ASN A 1 186 ? 13.184 -12.224 -4.708 1.00 90.81 186 ASN A CA 1
ATOM 1424 C C . ASN A 1 186 ? 13.433 -12.195 -6.219 1.00 90.81 186 ASN A C 1
ATOM 1426 O O . ASN A 1 186 ? 14.388 -11.560 -6.660 1.00 90.81 186 ASN A O 1
ATOM 1430 N N . THR A 1 187 ? 12.556 -12.829 -6.997 1.00 94.06 187 THR A N 1
ATOM 1431 C CA . THR A 1 187 ? 12.593 -12.795 -8.460 1.00 94.06 187 THR A CA 1
ATOM 1432 C C . THR A 1 187 ? 12.286 -11.388 -8.965 1.00 94.06 187 THR A C 1
ATOM 1434 O O . THR A 1 187 ? 13.029 -10.885 -9.800 1.00 94.06 187 THR A O 1
ATOM 1437 N N . LEU A 1 188 ? 11.292 -10.698 -8.387 1.00 94.06 188 LEU A N 1
ATOM 1438 C CA . LEU A 1 188 ? 10.982 -9.299 -8.723 1.00 94.06 188 LEU A CA 1
ATOM 1439 C C . LEU A 1 188 ? 12.168 -8.354 -8.464 1.00 94.06 188 LEU A C 1
ATOM 1441 O O . LEU A 1 188 ? 12.526 -7.553 -9.323 1.00 94.06 188 LEU A O 1
ATOM 1445 N N . LYS A 1 189 ? 12.845 -8.482 -7.315 1.00 94.00 189 LYS A N 1
ATOM 1446 C CA . LYS A 1 189 ? 14.063 -7.703 -7.020 1.00 94.00 189 LYS A CA 1
ATOM 1447 C C . LYS A 1 189 ? 15.184 -7.962 -8.014 1.00 94.00 189 LYS A C 1
ATOM 1449 O O . LYS A 1 189 ? 15.864 -7.027 -8.426 1.00 94.00 189 LYS A O 1
ATOM 1454 N N . ALA A 1 190 ? 15.408 -9.230 -8.350 1.00 96.00 190 ALA A N 1
ATOM 1455 C CA . ALA A 1 190 ? 16.440 -9.598 -9.305 1.00 96.00 190 ALA A CA 1
ATOM 1456 C C . ALA A 1 190 ? 16.101 -9.081 -10.708 1.00 96.00 190 ALA A C 1
ATOM 1458 O O . ALA A 1 190 ? 16.981 -8.561 -11.382 1.00 96.00 190 ALA A O 1
ATOM 1459 N N . ALA A 1 191 ? 14.825 -9.119 -11.104 1.00 95.62 191 ALA A N 1
ATOM 1460 C CA . ALA A 1 191 ? 14.349 -8.509 -12.339 1.00 95.62 191 ALA A CA 1
ATOM 1461 C C . ALA A 1 191 ? 14.558 -6.983 -12.348 1.00 95.62 191 ALA A C 1
ATOM 1463 O O . ALA A 1 191 ? 14.975 -6.442 -13.366 1.00 95.62 191 ALA A O 1
ATOM 1464 N N . ASN A 1 192 ? 14.355 -6.280 -11.224 1.00 93.25 192 ASN A N 1
ATOM 1465 C CA . ASN A 1 192 ? 14.658 -4.843 -11.122 1.00 93.25 192 ASN A CA 1
ATOM 1466 C C . ASN A 1 192 ? 16.161 -4.560 -11.252 1.00 93.25 192 ASN A C 1
ATOM 1468 O O . ASN A 1 192 ? 16.566 -3.615 -11.930 1.00 93.25 192 ASN A O 1
ATOM 1472 N N . ALA A 1 193 ? 17.004 -5.389 -10.630 1.00 95.31 193 ALA A N 1
ATOM 1473 C CA . ALA A 1 193 ? 18.454 -5.291 -10.781 1.00 95.31 193 ALA A CA 1
ATOM 1474 C C . ALA A 1 193 ? 18.890 -5.555 -12.233 1.00 95.31 193 ALA A C 1
ATOM 1476 O O . ALA A 1 193 ? 19.711 -4.810 -12.767 1.00 95.31 193 ALA A O 1
ATOM 1477 N N . PHE A 1 194 ? 18.292 -6.558 -12.882 1.00 96.75 194 PHE A N 1
ATOM 1478 C CA . PHE A 1 194 ? 18.470 -6.841 -14.303 1.00 96.75 194 PHE A CA 1
ATOM 1479 C C . PHE A 1 194 ? 18.051 -5.653 -15.169 1.00 96.75 194 PHE A C 1
ATOM 1481 O O . PHE A 1 194 ? 18.825 -5.228 -16.017 1.00 96.75 194 PHE A O 1
ATOM 1488 N N . LEU A 1 195 ? 16.875 -5.066 -14.929 1.00 93.69 195 LEU A N 1
ATOM 1489 C CA . LEU A 1 195 ? 16.385 -3.897 -15.660 1.00 93.69 195 LEU A CA 1
ATOM 1490 C C . LEU A 1 195 ? 17.350 -2.710 -15.543 1.00 93.69 195 LEU A C 1
ATOM 1492 O O . LEU A 1 195 ? 17.648 -2.054 -16.540 1.00 93.69 195 LEU A O 1
ATOM 1496 N N . LYS A 1 196 ? 17.887 -2.457 -14.344 1.00 93.06 196 LYS A N 1
ATOM 1497 C CA . LYS A 1 196 ? 18.908 -1.423 -14.133 1.00 93.06 196 LYS A CA 1
ATOM 1498 C C . LYS A 1 196 ? 20.188 -1.722 -14.918 1.00 93.06 196 LYS A C 1
ATOM 1500 O O . LYS A 1 196 ? 20.694 -0.839 -15.603 1.00 93.06 196 LYS A O 1
ATOM 1505 N N . ALA A 1 197 ? 20.687 -2.957 -14.852 1.00 95.44 197 ALA A N 1
ATOM 1506 C CA . ALA A 1 197 ? 21.865 -3.381 -15.609 1.00 95.44 197 ALA A CA 1
ATOM 1507 C C . ALA A 1 197 ? 21.637 -3.294 -17.127 1.00 95.44 197 ALA A C 1
ATOM 1509 O O . ALA A 1 197 ? 22.539 -2.903 -17.864 1.00 95.44 197 ALA A O 1
ATOM 1510 N N . LEU A 1 198 ? 20.424 -3.602 -17.586 1.00 95.12 198 LEU A N 1
ATOM 1511 C CA . LEU A 1 198 ? 20.023 -3.512 -18.983 1.00 95.12 198 LEU A CA 1
ATOM 1512 C C . LEU A 1 198 ? 20.019 -2.067 -19.475 1.00 95.12 198 LEU A C 1
ATOM 1514 O O . LEU A 1 198 ? 20.593 -1.802 -20.524 1.00 95.12 198 LEU A O 1
ATOM 1518 N N . ARG A 1 199 ? 19.456 -1.128 -18.705 1.00 92.31 199 ARG A N 1
ATOM 1519 C CA . ARG A 1 199 ? 19.522 0.306 -19.032 1.00 92.31 199 ARG A CA 1
ATOM 1520 C C . ARG A 1 199 ? 20.967 0.775 -19.175 1.00 92.31 199 ARG A C 1
ATOM 1522 O O . ARG A 1 199 ? 21.307 1.376 -20.187 1.00 92.31 199 ARG A O 1
ATOM 1529 N N . THR A 1 200 ? 21.844 0.389 -18.247 1.00 93.88 200 THR A N 1
ATOM 1530 C CA . THR A 1 200 ? 23.280 0.686 -18.353 1.00 93.88 200 THR A CA 1
ATOM 1531 C C . THR A 1 200 ? 23.913 0.070 -19.605 1.00 93.88 200 THR A C 1
ATOM 1533 O O . THR A 1 200 ? 24.646 0.757 -20.309 1.00 93.88 200 THR A O 1
ATOM 1536 N N . ALA A 1 201 ? 23.617 -1.195 -19.925 1.00 95.00 201 ALA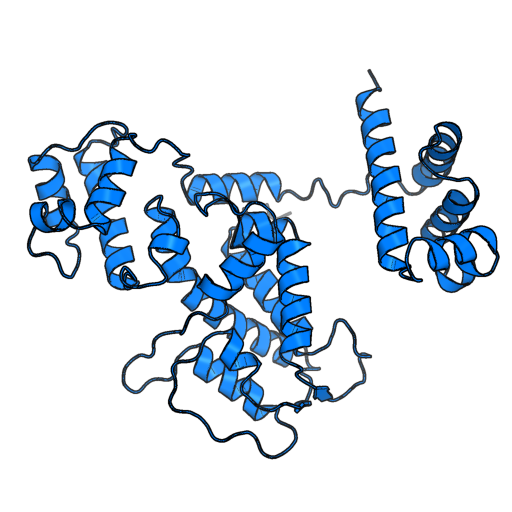 A N 1
ATOM 1537 C CA . ALA A 1 201 ? 24.131 -1.849 -21.132 1.00 95.00 201 ALA A CA 1
ATOM 1538 C C . ALA A 1 201 ? 23.640 -1.172 -22.426 1.00 95.00 201 ALA A C 1
ATOM 1540 O O . ALA A 1 201 ? 24.370 -1.132 -23.412 1.00 95.00 201 ALA A O 1
ATOM 1541 N N . MET A 1 202 ? 22.431 -0.608 -22.399 1.00 94.06 202 MET A N 1
ATOM 1542 C CA . MET A 1 202 ? 21.828 0.164 -23.487 1.00 94.06 202 MET A CA 1
ATOM 1543 C C . MET A 1 202 ? 22.273 1.637 -23.517 1.00 94.06 202 MET A C 1
ATOM 1545 O O . MET A 1 202 ? 21.769 2.394 -24.341 1.00 94.06 202 MET A O 1
ATOM 1549 N N . ASN A 1 203 ? 23.196 2.063 -22.645 1.00 93.19 203 ASN A N 1
ATOM 1550 C CA . ASN A 1 203 ? 23.589 3.469 -22.467 1.00 93.19 203 ASN A CA 1
ATOM 1551 C C . ASN A 1 203 ? 22.394 4.400 -22.181 1.00 93.19 203 ASN A C 1
ATOM 1553 O O . ASN A 1 203 ? 22.315 5.502 -22.721 1.00 93.19 203 ASN A O 1
ATOM 1557 N N . ASP A 1 204 ? 21.445 3.921 -21.375 1.00 87.50 204 ASP A N 1
ATOM 1558 C CA . ASP A 1 204 ? 20.190 4.589 -21.005 1.00 87.50 204 ASP A CA 1
A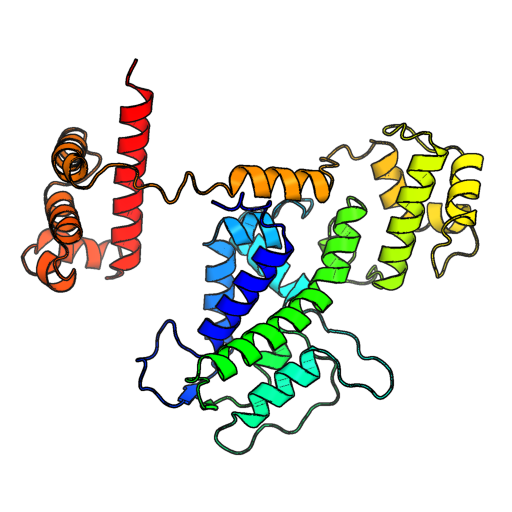TOM 1559 C C . ASP A 1 204 ? 19.271 4.949 -22.193 1.00 87.50 204 ASP A C 1
ATOM 1561 O O . ASP A 1 204 ? 18.288 5.676 -22.043 1.00 87.50 204 ASP A O 1
ATOM 1565 N N . GLU A 1 205 ? 19.528 4.382 -23.375 1.00 88.12 205 GLU A N 1
ATOM 1566 C CA . GLU A 1 205 ? 18.675 4.533 -24.551 1.00 88.12 205 GLU A CA 1
ATOM 1567 C C . GLU A 1 205 ? 17.424 3.643 -24.428 1.00 88.12 205 GLU A C 1
ATOM 1569 O O . GLU A 1 205 ? 17.460 2.433 -24.659 1.00 88.12 205 GLU A O 1
ATOM 1574 N N . VAL A 1 206 ? 16.291 4.244 -24.058 1.00 83.94 206 VAL A N 1
ATOM 1575 C CA . VAL A 1 206 ? 14.981 3.573 -23.966 1.00 83.94 206 VAL A CA 1
ATOM 1576 C C . VAL A 1 206 ? 14.157 3.744 -25.250 1.00 83.94 206 VAL A C 1
ATOM 1578 O O . VAL A 1 206 ? 14.411 4.639 -26.051 1.00 83.94 206 VAL A O 1
ATOM 1581 N N . GLY A 1 207 ? 13.140 2.900 -25.456 1.00 85.12 207 GLY A N 1
ATOM 1582 C CA . GLY A 1 207 ? 12.250 2.987 -26.626 1.00 85.12 207 GLY A CA 1
ATOM 1583 C C . GLY A 1 207 ? 12.688 2.151 -27.833 1.00 85.12 207 GLY A C 1
ATOM 1584 O O . GLY A 1 207 ? 12.113 2.270 -28.913 1.00 85.12 207 GLY A O 1
ATOM 1585 N N . ARG A 1 208 ? 13.685 1.275 -27.655 1.00 91.19 208 ARG A N 1
ATOM 1586 C CA . ARG A 1 208 ? 14.102 0.280 -28.650 1.00 91.19 208 ARG A CA 1
ATOM 1587 C C . ARG A 1 208 ? 14.267 -1.100 -28.032 1.00 91.19 208 ARG A C 1
ATOM 1589 O O . ARG A 1 208 ? 14.491 -1.242 -26.832 1.00 91.19 208 ARG A O 1
ATOM 1596 N N . ARG A 1 209 ? 14.208 -2.136 -28.869 1.00 92.06 209 ARG A N 1
ATOM 1597 C CA . ARG A 1 209 ? 14.516 -3.497 -28.417 1.00 92.06 209 ARG A CA 1
ATOM 1598 C C . ARG A 1 209 ? 16.011 -3.617 -28.081 1.00 92.06 209 ARG A C 1
ATOM 1600 O O . ARG A 1 209 ? 16.835 -3.170 -28.885 1.00 92.06 209 ARG A O 1
ATOM 1607 N N . PRO A 1 210 ? 16.370 -4.217 -26.934 1.00 94.38 210 PRO A N 1
ATOM 1608 C CA . PRO A 1 210 ? 17.760 -4.509 -26.626 1.00 94.38 210 PRO A CA 1
ATOM 1609 C C . PRO A 1 210 ? 18.304 -5.592 -27.557 1.00 94.38 210 PRO A C 1
ATOM 1611 O O . PRO A 1 210 ? 17.592 -6.502 -27.988 1.00 94.38 210 PRO A O 1
ATOM 1614 N N . THR A 1 211 ? 19.587 -5.489 -27.868 1.00 96.31 211 THR A N 1
ATOM 1615 C CA . THR A 1 211 ? 20.319 -6.480 -28.652 1.00 96.31 211 THR A CA 1
ATOM 1616 C C . THR A 1 211 ? 20.615 -7.729 -27.810 1.00 96.31 211 THR A C 1
ATOM 1618 O O . THR A 1 211 ? 20.686 -7.649 -26.580 1.00 96.31 211 THR A O 1
ATOM 1621 N N . PRO A 1 212 ? 20.865 -8.894 -28.437 1.00 97.00 212 PRO A N 1
ATOM 1622 C CA . PRO A 1 212 ? 21.256 -10.100 -27.704 1.00 97.00 212 PRO A CA 1
ATOM 1623 C C . PRO A 1 212 ? 22.505 -9.914 -26.828 1.00 97.00 212 PRO A C 1
ATOM 1625 O O . PRO A 1 212 ? 22.593 -10.495 -25.749 1.00 97.00 212 PRO A O 1
ATOM 1628 N N . ALA A 1 213 ? 23.456 -9.081 -27.266 1.00 97.69 213 ALA A N 1
ATOM 1629 C CA . ALA A 1 213 ? 24.668 -8.783 -26.506 1.00 97.69 213 ALA A CA 1
ATOM 1630 C C . ALA A 1 213 ? 24.374 -7.946 -25.249 1.00 97.69 213 ALA A C 1
ATOM 1632 O O . ALA A 1 213 ? 24.889 -8.262 -24.179 1.00 97.69 213 ALA A O 1
ATOM 1633 N N . GLU A 1 214 ? 23.512 -6.928 -25.356 1.00 97.56 214 GLU A N 1
ATOM 1634 C CA . GLU A 1 214 ? 23.069 -6.115 -24.211 1.00 97.56 214 GLU A CA 1
ATOM 1635 C C . GLU A 1 214 ? 22.309 -6.967 -23.185 1.00 97.56 214 GLU A C 1
ATOM 1637 O O . GLU A 1 214 ? 22.574 -6.870 -21.988 1.00 97.56 214 GLU A O 1
ATOM 1642 N N . LEU A 1 215 ? 21.424 -7.860 -23.648 1.00 97.25 215 LEU A N 1
ATOM 1643 C CA . LEU A 1 215 ? 20.696 -8.796 -22.785 1.00 97.25 215 LEU A CA 1
ATOM 1644 C C . LEU A 1 215 ? 21.637 -9.746 -22.039 1.00 97.25 215 LEU A C 1
ATOM 1646 O O . LEU A 1 215 ? 21.509 -9.918 -20.827 1.00 97.25 215 LEU A O 1
ATOM 1650 N N . ALA A 1 216 ? 22.596 -10.347 -22.749 1.00 97.75 216 ALA A N 1
ATOM 1651 C CA . ALA A 1 216 ? 23.574 -11.245 -22.148 1.00 97.75 216 ALA A CA 1
ATOM 1652 C C . ALA A 1 216 ? 24.457 -10.519 -21.119 1.00 97.75 216 ALA A C 1
ATOM 1654 O O . ALA A 1 216 ? 24.684 -11.045 -20.030 1.00 97.75 216 ALA A O 1
ATOM 1655 N N . ALA A 1 217 ? 24.908 -9.298 -21.428 1.00 98.06 217 ALA A N 1
ATOM 1656 C CA . ALA A 1 217 ? 25.700 -8.479 -20.513 1.00 98.06 217 ALA A CA 1
ATOM 1657 C C . ALA A 1 217 ? 24.911 -8.100 -19.248 1.00 98.06 217 ALA A C 1
ATOM 1659 O O . ALA A 1 217 ? 25.418 -8.253 -18.135 1.00 98.06 217 ALA A O 1
ATOM 1660 N N . ALA A 1 218 ? 23.657 -7.669 -19.404 1.00 97.56 218 ALA A N 1
ATOM 1661 C CA . ALA A 1 218 ? 22.782 -7.323 -18.287 1.00 97.56 218 ALA A CA 1
ATOM 1662 C C . ALA A 1 218 ? 22.501 -8.528 -17.378 1.00 97.56 218 ALA A C 1
ATOM 1664 O O . ALA A 1 218 ? 22.582 -8.412 -16.156 1.00 97.56 218 ALA A O 1
ATOM 1665 N N . PHE A 1 219 ? 22.234 -9.700 -17.963 1.00 98.12 219 PHE A N 1
ATOM 1666 C CA . PHE A 1 219 ? 21.967 -10.923 -17.202 1.00 98.12 219 PHE A CA 1
ATOM 1667 C C . PHE A 1 219 ? 23.214 -11.449 -16.488 1.00 98.12 219 PHE A C 1
ATOM 1669 O O . PHE A 1 219 ? 23.121 -11.924 -15.360 1.00 98.12 219 PHE A O 1
ATOM 1676 N N . ALA A 1 220 ? 24.393 -11.329 -17.105 1.00 97.88 220 ALA A N 1
ATOM 1677 C CA . ALA A 1 220 ? 25.654 -11.672 -16.453 1.00 97.88 220 ALA A CA 1
ATOM 1678 C C . ALA A 1 220 ? 25.937 -10.769 -15.240 1.00 97.88 220 ALA A C 1
ATOM 1680 O O . ALA A 1 220 ? 26.447 -11.244 -14.226 1.00 97.88 220 ALA A O 1
ATOM 1681 N N . ALA A 1 221 ? 25.586 -9.481 -15.326 1.00 98.00 221 ALA A N 1
ATOM 1682 C CA . ALA A 1 221 ? 25.729 -8.537 -14.220 1.00 98.00 221 ALA A CA 1
ATOM 1683 C C . ALA A 1 221 ? 24.680 -8.749 -13.113 1.00 98.00 221 ALA A C 1
ATOM 1685 O O . ALA A 1 221 ? 24.990 -8.608 -11.929 1.00 98.00 221 ALA A O 1
ATOM 1686 N N . ALA A 1 222 ? 23.444 -9.082 -13.488 1.00 97.69 222 ALA A N 1
ATOM 1687 C CA . ALA A 1 222 ? 22.319 -9.251 -12.576 1.00 97.69 222 ALA A CA 1
ATOM 1688 C C . ALA A 1 222 ? 21.436 -10.439 -13.010 1.00 97.69 222 ALA A C 1
ATOM 1690 O O . ALA A 1 222 ? 20.425 -10.246 -13.692 1.00 97.69 222 ALA A O 1
ATOM 1691 N N . PRO A 1 223 ? 21.796 -11.675 -12.619 1.00 97.25 223 PRO A N 1
ATOM 1692 C CA . PRO A 1 223 ? 21.032 -12.861 -12.981 1.00 97.25 223 PRO A CA 1
ATOM 1693 C C . PRO A 1 223 ? 19.694 -12.916 -12.236 1.00 97.25 223 PRO A C 1
ATOM 1695 O O . PRO A 1 223 ? 19.603 -12.573 -11.053 1.00 97.25 223 PRO A O 1
ATOM 1698 N N . VAL A 1 224 ? 18.655 -13.409 -12.915 1.00 97.31 224 VAL A N 1
ATOM 1699 C CA . VAL A 1 224 ? 17.309 -13.570 -12.344 1.00 97.31 224 VAL A CA 1
ATOM 1700 C C . VAL A 1 224 ? 17.103 -15.026 -11.894 1.00 97.31 224 VAL A C 1
ATOM 1702 O O . VAL A 1 224 ? 17.202 -15.932 -12.723 1.00 97.31 224 VAL A O 1
ATOM 1705 N N . PRO A 1 225 ? 16.809 -15.297 -10.603 1.00 94.94 225 PRO A N 1
ATOM 1706 C CA . PRO A 1 225 ? 16.596 -16.653 -10.105 1.00 94.94 225 PRO A CA 1
ATOM 1707 C C . PRO A 1 225 ? 15.500 -17.400 -10.869 1.00 94.94 225 PRO A C 1
ATOM 1709 O O . PRO A 1 225 ? 14.440 -16.843 -11.142 1.00 94.94 225 PRO A O 1
ATOM 1712 N N . GLY A 1 226 ? 15.749 -18.680 -11.156 1.00 93.88 226 GLY A N 1
ATOM 1713 C CA . GLY A 1 226 ? 14.828 -19.540 -11.906 1.00 93.88 226 GLY A CA 1
ATOM 1714 C C . GLY A 1 226 ? 15.077 -19.572 -13.416 1.00 93.88 226 GLY A C 1
ATOM 1715 O O . GLY A 1 226 ? 14.499 -20.420 -14.090 1.00 93.88 226 GLY A O 1
ATOM 1716 N N . PHE A 1 227 ? 15.972 -18.727 -13.938 1.00 96.56 227 PHE A N 1
ATOM 1717 C CA . PHE A 1 227 ? 16.316 -18.689 -15.359 1.00 96.56 227 PHE A CA 1
ATOM 1718 C C . PHE A 1 227 ? 17.798 -19.032 -15.570 1.00 96.56 227 PHE A C 1
ATOM 1720 O O . PHE A 1 227 ? 18.651 -18.463 -14.885 1.00 96.56 227 PHE A O 1
ATOM 1727 N N . PRO A 1 228 ? 18.127 -19.962 -16.484 1.00 96.75 228 PRO A N 1
ATOM 1728 C CA . PRO A 1 228 ? 19.512 -20.362 -16.735 1.00 96.75 228 PRO A CA 1
ATOM 1729 C C . PRO A 1 228 ? 20.326 -19.289 -17.470 1.00 96.75 228 PRO A C 1
ATOM 1731 O O . PRO A 1 228 ? 21.538 -19.214 -17.282 1.00 96.75 228 PRO A O 1
ATOM 1734 N N . ASP A 1 229 ? 19.678 -18.464 -18.293 1.00 97.44 229 ASP A N 1
ATOM 1735 C CA . ASP A 1 229 ? 20.317 -17.437 -19.112 1.00 97.44 229 ASP A CA 1
ATOM 1736 C C . ASP A 1 229 ? 19.330 -16.318 -19.506 1.00 97.44 229 ASP A C 1
ATOM 1738 O O . ASP A 1 229 ? 18.136 -16.350 -19.180 1.00 97.44 229 ASP A O 1
ATOM 1742 N N . ALA A 1 230 ? 19.854 -15.310 -20.212 1.00 97.12 230 ALA A N 1
ATOM 1743 C CA . ALA A 1 230 ? 19.092 -14.153 -20.672 1.00 97.12 230 ALA A CA 1
ATOM 1744 C C . ALA A 1 230 ? 17.987 -14.515 -21.679 1.00 97.12 230 ALA A C 1
ATOM 1746 O O . ALA A 1 230 ? 16.947 -13.860 -21.694 1.00 97.12 230 ALA A O 1
ATOM 1747 N N . ASP A 1 231 ? 18.196 -15.536 -22.515 1.00 96.94 231 ASP A N 1
ATOM 1748 C CA . ASP A 1 231 ? 17.237 -15.952 -23.545 1.00 96.94 231 ASP A CA 1
ATOM 1749 C C . ASP A 1 231 ? 16.031 -16.658 -22.911 1.00 96.94 231 ASP A C 1
ATOM 1751 O O . ASP A 1 231 ? 14.881 -16.348 -23.229 1.00 96.94 231 ASP A O 1
ATOM 1755 N N . ALA A 1 232 ? 16.279 -17.536 -21.938 1.00 97.38 232 ALA A N 1
ATOM 1756 C CA . ALA A 1 232 ? 15.241 -18.171 -21.142 1.00 97.38 232 ALA A CA 1
ATOM 1757 C C . ALA A 1 232 ? 14.415 -17.143 -20.357 1.00 97.38 232 ALA A C 1
ATOM 1759 O O . ALA A 1 232 ? 13.188 -17.247 -20.325 1.00 97.38 232 ALA A O 1
ATOM 1760 N N . PHE A 1 233 ? 15.058 -16.129 -19.766 1.00 97.12 233 PHE A N 1
ATOM 1761 C CA . PHE A 1 233 ? 14.339 -15.036 -19.110 1.00 97.12 233 PHE A CA 1
ATOM 1762 C C . PHE A 1 233 ? 13.509 -14.221 -20.109 1.00 97.12 233 PHE A C 1
ATOM 1764 O O . PHE A 1 233 ? 12.322 -14.008 -19.877 1.00 97.12 233 PHE A O 1
ATOM 1771 N N . ALA A 1 234 ? 14.089 -13.818 -21.243 1.00 96.19 234 ALA A N 1
ATOM 1772 C CA . ALA A 1 234 ? 13.409 -13.016 -22.261 1.00 96.19 234 ALA A CA 1
ATOM 1773 C C . ALA A 1 234 ? 12.164 -13.702 -22.852 1.00 96.19 234 ALA A C 1
ATOM 1775 O O . ALA A 1 234 ? 11.208 -13.022 -23.218 1.00 96.19 234 ALA A O 1
ATOM 1776 N N . LYS A 1 235 ? 12.168 -15.039 -22.934 1.00 95.81 235 LYS A N 1
ATOM 1777 C CA . LYS A 1 235 ? 11.032 -15.848 -23.409 1.00 95.81 235 LYS A CA 1
ATOM 1778 C C . LYS A 1 235 ? 9.957 -16.085 -22.350 1.00 95.81 235 LYS A C 1
ATOM 1780 O O . LYS A 1 235 ? 8.839 -16.452 -22.704 1.00 95.81 235 LYS A O 1
ATOM 1785 N N . ALA A 1 236 ? 10.282 -15.922 -21.070 1.00 95.00 236 ALA A N 1
ATOM 1786 C CA . ALA A 1 236 ? 9.319 -16.086 -19.990 1.00 95.00 236 ALA A CA 1
ATOM 1787 C C . ALA A 1 236 ? 8.338 -14.900 -19.936 1.00 95.00 236 ALA A C 1
ATOM 1789 O O . ALA A 1 236 ? 8.728 -13.790 -20.310 1.00 95.00 236 ALA A O 1
ATOM 1790 N N . PRO A 1 237 ? 7.106 -15.081 -19.413 1.00 94.06 237 PRO A N 1
ATOM 1791 C CA . PRO A 1 237 ? 6.116 -14.004 -19.328 1.00 94.06 237 PRO A CA 1
ATOM 1792 C C . PRO A 1 237 ? 6.668 -12.730 -18.676 1.00 94.06 237 PRO A C 1
ATOM 1794 O O . PRO A 1 237 ? 6.596 -11.652 -19.267 1.00 94.06 237 PRO A O 1
ATOM 1797 N N . LEU A 1 238 ? 7.307 -12.862 -17.506 1.00 93.12 238 LEU A N 1
ATOM 1798 C CA . LEU A 1 238 ? 7.886 -11.734 -16.770 1.00 93.12 238 LEU A CA 1
ATOM 1799 C C . LEU A 1 238 ? 8.965 -11.004 -17.574 1.00 93.12 238 LEU A C 1
ATOM 1801 O O . LEU A 1 238 ? 8.923 -9.781 -17.694 1.00 93.12 238 LEU A O 1
ATOM 1805 N N . GLY A 1 239 ? 9.932 -11.737 -18.133 1.00 94.25 239 GLY A N 1
ATOM 1806 C CA . GLY A 1 239 ? 11.016 -11.119 -18.893 1.00 94.25 239 GLY A CA 1
ATOM 1807 C C . GLY A 1 239 ? 10.507 -10.464 -20.170 1.00 94.25 239 GLY A C 1
ATOM 1808 O O . GLY A 1 239 ? 10.856 -9.319 -20.443 1.00 94.25 239 GLY A O 1
ATOM 1809 N N . SER A 1 240 ? 9.603 -11.119 -20.900 1.00 92.44 240 SER A N 1
ATOM 1810 C CA . SER A 1 240 ? 8.963 -10.531 -22.077 1.00 92.44 240 SER A CA 1
ATOM 1811 C C . SER A 1 240 ? 8.209 -9.242 -21.735 1.00 92.44 240 SER A C 1
ATOM 1813 O O . SER A 1 240 ? 8.300 -8.273 -22.487 1.00 92.44 240 SER A O 1
ATOM 1815 N N . ALA A 1 241 ? 7.479 -9.195 -20.617 1.00 89.94 241 ALA A N 1
ATOM 1816 C CA . ALA A 1 241 ? 6.758 -7.997 -20.196 1.00 89.94 241 ALA A CA 1
ATOM 1817 C C . ALA A 1 241 ? 7.714 -6.835 -19.871 1.00 89.94 241 ALA A C 1
ATOM 1819 O O . ALA A 1 241 ? 7.526 -5.724 -20.371 1.00 89.94 241 ALA A O 1
ATOM 1820 N N . VAL A 1 242 ? 8.791 -7.103 -19.123 1.00 90.38 242 VAL A N 1
ATOM 1821 C CA . VAL A 1 242 ? 9.836 -6.109 -18.812 1.00 90.38 242 VAL A CA 1
ATOM 1822 C C . VAL A 1 242 ? 10.485 -5.566 -20.090 1.00 90.38 242 VAL A C 1
ATOM 1824 O O . VAL A 1 242 ? 10.658 -4.356 -20.243 1.00 90.38 242 VAL A O 1
ATOM 1827 N N . LEU A 1 243 ? 10.812 -6.438 -21.047 1.00 91.38 243 LEU A N 1
ATOM 1828 C CA . LEU A 1 243 ? 11.462 -6.039 -22.298 1.00 91.38 243 LEU A CA 1
ATOM 1829 C C . LEU A 1 243 ? 10.539 -5.231 -23.219 1.00 91.38 243 LEU A C 1
ATOM 1831 O O . LEU A 1 243 ? 10.995 -4.269 -23.837 1.00 91.38 243 LEU A O 1
ATOM 1835 N N . THR A 1 244 ? 9.248 -5.566 -23.282 1.00 86.88 244 THR A N 1
ATOM 1836 C CA . THR A 1 244 ? 8.239 -4.786 -24.023 1.00 86.88 244 THR A CA 1
ATOM 1837 C C . THR A 1 244 ? 8.151 -3.348 -23.504 1.00 86.88 244 THR A C 1
ATOM 1839 O O . THR A 1 244 ? 8.050 -2.409 -24.299 1.00 86.88 244 THR A O 1
ATOM 1842 N N . ARG A 1 245 ? 8.256 -3.163 -22.180 1.00 80.44 245 ARG A N 1
ATOM 1843 C CA . ARG A 1 245 ? 8.245 -1.843 -21.532 1.00 80.44 245 ARG A CA 1
ATOM 1844 C C . ARG A 1 245 ? 9.493 -1.032 -21.870 1.00 80.44 245 ARG A C 1
ATOM 1846 O O . ARG A 1 245 ? 9.374 0.105 -22.320 1.00 80.44 245 ARG A O 1
ATOM 1853 N N . VAL A 1 246 ? 10.681 -1.630 -21.750 1.00 82.81 246 VAL A N 1
ATOM 1854 C CA . VAL A 1 246 ? 11.955 -0.985 -22.137 1.00 82.81 246 VAL A CA 1
ATOM 1855 C C . VAL A 1 246 ? 11.963 -0.596 -23.615 1.00 82.81 246 VAL A C 1
ATOM 1857 O O . VAL A 1 246 ? 12.429 0.487 -23.973 1.00 82.81 246 VAL A O 1
ATOM 1860 N N . ALA A 1 247 ? 11.388 -1.443 -24.470 1.00 81.50 247 ALA A N 1
ATOM 1861 C CA . ALA A 1 247 ? 11.280 -1.190 -25.900 1.00 81.50 247 ALA A CA 1
ATOM 1862 C C . ALA A 1 247 ? 10.274 -0.091 -26.272 1.00 81.50 247 ALA A C 1
ATOM 1864 O O . ALA A 1 247 ? 10.097 0.170 -27.459 1.00 81.50 247 ALA A O 1
ATOM 1865 N N . GLY A 1 248 ? 9.601 0.538 -25.299 1.00 69.12 248 GLY A N 1
ATOM 1866 C CA . GLY A 1 248 ? 8.617 1.592 -25.544 1.00 69.12 248 GLY A CA 1
ATOM 1867 C C . GLY A 1 248 ? 7.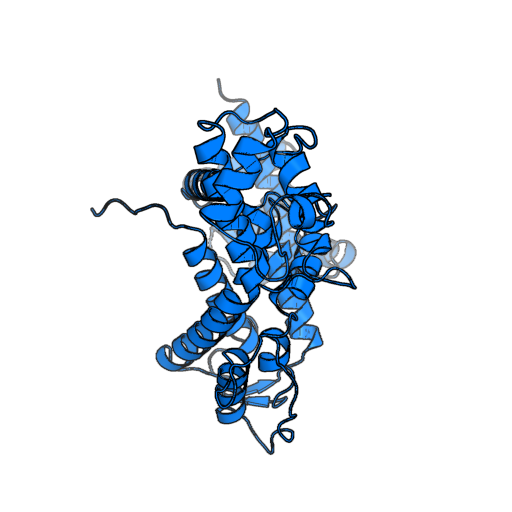395 1.117 -26.330 1.00 69.12 248 GLY A C 1
ATOM 1868 O O . GLY A 1 248 ? 6.654 1.944 -26.845 1.00 69.12 248 GLY A O 1
ATOM 1869 N N . GLN A 1 249 ? 7.180 -0.200 -26.446 1.00 58.75 249 GLN A N 1
ATOM 1870 C CA . GLN A 1 249 ? 6.017 -0.770 -27.140 1.00 58.75 249 GLN A CA 1
ATOM 1871 C C . GLN A 1 249 ? 4.751 -0.691 -26.277 1.00 58.75 249 GLN A C 1
ATOM 1873 O O . GLN A 1 249 ? 3.643 -0.758 -26.799 1.00 58.75 249 GLN A O 1
ATOM 1878 N N . ASP A 1 250 ? 4.925 -0.478 -24.974 1.00 57.78 250 ASP A N 1
ATOM 1879 C CA . ASP A 1 250 ? 3.868 -0.199 -24.012 1.00 57.78 250 ASP A CA 1
ATOM 1880 C C . ASP A 1 250 ? 4.213 1.116 -23.287 1.00 57.78 250 ASP A C 1
ATOM 1882 O O . ASP A 1 250 ? 4.724 1.151 -22.167 1.00 57.78 250 ASP A O 1
ATOM 1886 N N . ILE A 1 251 ? 4.012 2.219 -24.020 1.00 46.78 251 ILE A N 1
ATOM 1887 C CA . ILE A 1 251 ? 4.274 3.619 -23.621 1.00 46.78 251 ILE A CA 1
ATOM 1888 C C . ILE A 1 251 ? 3.247 4.152 -22.622 1.00 46.78 251 ILE A C 1
ATOM 1890 O O . ILE A 1 251 ? 3.196 5.358 -22.368 1.00 46.78 251 ILE A O 1
ATOM 1894 N N . THR A 1 252 ? 2.423 3.278 -22.046 1.00 48.97 252 THR A N 1
ATOM 1895 C CA . THR A 1 252 ? 1.482 3.618 -20.984 1.00 48.97 252 THR A CA 1
ATOM 1896 C C . THR A 1 252 ? 2.286 3.942 -19.726 1.00 48.97 252 THR A C 1
ATOM 1898 O O . THR A 1 252 ? 2.547 3.093 -18.885 1.00 48.97 252 THR A O 1
ATOM 1901 N N . ARG A 1 253 ? 2.793 5.179 -19.747 1.00 46.69 253 ARG A N 1
ATOM 1902 C CA . ARG A 1 253 ? 3.659 5.917 -18.835 1.00 46.69 253 ARG A CA 1
ATOM 1903 C C . ARG A 1 253 ? 4.615 5.045 -18.011 1.00 46.69 253 ARG A C 1
ATOM 1905 O O . ARG A 1 253 ? 4.286 4.617 -16.914 1.00 46.69 253 ARG A O 1
ATOM 1912 N N . MET A 1 254 ? 5.864 4.931 -18.479 1.00 43.88 254 MET A N 1
ATOM 1913 C CA . MET A 1 254 ? 7.019 4.854 -17.574 1.00 43.88 254 MET A CA 1
ATOM 1914 C C . MET A 1 254 ? 7.119 6.186 -16.813 1.00 43.88 254 MET A C 1
ATOM 1916 O O . MET A 1 254 ? 8.041 6.962 -17.038 1.00 43.88 254 MET A O 1
ATOM 1920 N N . VAL A 1 255 ? 6.151 6.504 -15.953 1.00 48.38 255 VAL A N 1
ATOM 1921 C CA . VAL A 1 255 ? 6.507 7.347 -14.814 1.00 48.38 255 VAL A CA 1
ATOM 1922 C C . VAL A 1 255 ? 7.455 6.456 -14.015 1.00 48.38 255 VAL A C 1
ATOM 1924 O O . VAL A 1 255 ? 7.193 5.260 -13.891 1.00 48.38 255 VAL A O 1
ATOM 1927 N N . SER A 1 256 ? 8.626 6.919 -13.601 1.00 47.59 256 SER A N 1
ATOM 1928 C CA . SER A 1 256 ? 9.408 6.119 -12.659 1.00 47.59 256 SER A CA 1
ATOM 1929 C C . SER A 1 256 ? 8.780 6.262 -11.271 1.00 47.59 256 SER A C 1
ATOM 1931 O O . SER A 1 256 ? 8.136 7.270 -10.975 1.00 47.59 256 SER A O 1
ATOM 1933 N N . TYR A 1 257 ? 8.905 5.243 -10.413 1.00 51.44 257 TYR A N 1
ATOM 1934 C CA . TYR A 1 257 ? 8.480 5.364 -9.009 1.00 51.44 257 TYR A CA 1
ATOM 1935 C C . TYR A 1 257 ? 9.069 6.634 -8.368 1.00 51.44 257 TYR A C 1
ATOM 1937 O O . TYR A 1 257 ? 8.403 7.284 -7.574 1.00 51.44 257 TYR A O 1
ATOM 1945 N N . GLU A 1 258 ? 10.283 7.010 -8.780 1.00 53.31 258 GLU A N 1
ATOM 1946 C CA . GLU A 1 258 ? 10.993 8.220 -8.362 1.00 53.31 258 GLU A CA 1
ATOM 1947 C C . GLU A 1 258 ? 10.322 9.503 -8.885 1.00 53.31 258 GLU A C 1
ATOM 1949 O O . GLU A 1 258 ? 10.154 10.439 -8.115 1.00 53.31 258 GLU A O 1
ATOM 1954 N N . ASP A 1 259 ? 9.851 9.533 -10.137 1.00 52.44 259 ASP A N 1
ATOM 1955 C CA . ASP A 1 259 ? 9.117 10.680 -10.701 1.00 52.44 259 ASP A CA 1
ATOM 1956 C C . ASP A 1 259 ? 7.750 10.871 -10.034 1.00 52.44 259 ASP A C 1
ATOM 1958 O O . ASP A 1 259 ? 7.281 11.996 -9.895 1.00 52.44 259 ASP A O 1
ATOM 1962 N N . VAL A 1 260 ? 7.100 9.788 -9.593 1.00 52.03 260 VAL A N 1
ATOM 1963 C CA . VAL A 1 260 ? 5.865 9.893 -8.802 1.00 52.03 260 VAL A CA 1
ATOM 1964 C C . VAL A 1 260 ? 6.157 10.266 -7.366 1.00 52.03 260 VAL A C 1
ATOM 1966 O O . VAL A 1 260 ? 5.419 11.064 -6.813 1.00 52.03 260 VAL A O 1
ATOM 1969 N N . GLU A 1 261 ? 7.208 9.732 -6.748 1.00 51.50 261 GLU A N 1
ATOM 1970 C CA . GLU A 1 261 ? 7.611 10.161 -5.409 1.00 51.50 261 GLU A CA 1
ATOM 1971 C C . GLU A 1 261 ? 7.982 11.654 -5.406 1.00 51.50 261 GLU A C 1
ATOM 1973 O O . GLU A 1 261 ? 7.607 12.367 -4.478 1.00 51.50 261 GLU A O 1
ATOM 1978 N N . ALA A 1 262 ? 8.607 12.145 -6.481 1.00 53.41 262 ALA A N 1
ATOM 1979 C CA . ALA A 1 262 ? 8.861 13.563 -6.717 1.00 53.41 262 ALA A CA 1
ATOM 1980 C C . ALA A 1 262 ? 7.567 14.353 -6.978 1.00 53.41 262 ALA A C 1
ATOM 1982 O O . ALA A 1 262 ? 7.335 15.348 -6.302 1.00 53.41 262 ALA A O 1
ATOM 1983 N N . PHE A 1 263 ? 6.686 13.891 -7.875 1.00 47.41 263 PHE A N 1
ATOM 1984 C CA . PHE A 1 263 ? 5.411 14.557 -8.172 1.00 47.41 263 PHE A CA 1
ATOM 1985 C C . PHE A 1 263 ? 4.502 14.634 -6.944 1.00 47.41 263 PHE A C 1
ATOM 1987 O O . PHE A 1 263 ? 3.936 15.684 -6.661 1.00 47.41 263 PHE A O 1
ATOM 1994 N N . VAL A 1 264 ? 4.391 13.536 -6.193 1.00 47.91 264 VAL A N 1
ATOM 1995 C CA . VAL A 1 264 ? 3.666 13.461 -4.925 1.00 47.91 264 VAL A CA 1
ATOM 1996 C C . VAL A 1 264 ? 4.337 14.385 -3.916 1.00 47.91 264 VAL A C 1
ATOM 1998 O O . VAL A 1 264 ? 3.637 15.163 -3.294 1.00 47.91 264 VAL A O 1
ATOM 2001 N N . SER A 1 265 ? 5.668 14.416 -3.799 1.00 46.69 265 SER A N 1
ATOM 2002 C CA . SER A 1 265 ? 6.342 15.381 -2.918 1.00 46.69 265 SER A CA 1
ATOM 2003 C C . SER A 1 265 ? 6.104 16.847 -3.309 1.00 46.69 265 SER A C 1
ATOM 2005 O O . SER A 1 265 ? 6.011 17.676 -2.410 1.00 46.69 265 SER A O 1
ATOM 2007 N N . GLU A 1 266 ? 6.006 17.174 -4.600 1.00 46.31 266 GLU A N 1
ATOM 2008 C CA . GLU A 1 266 ? 5.719 18.530 -5.098 1.00 46.31 266 GLU A CA 1
ATOM 2009 C C . GLU A 1 266 ? 4.239 18.915 -4.930 1.00 46.31 266 GLU A C 1
ATOM 2011 O O . GLU A 1 266 ? 3.934 20.067 -4.653 1.00 46.31 266 GLU A O 1
ATOM 2016 N N . THR A 1 267 ? 3.308 17.958 -5.019 1.00 46.06 267 THR A N 1
ATOM 2017 C CA . THR A 1 267 ? 1.876 18.181 -4.713 1.00 46.06 267 THR A CA 1
ATOM 2018 C C . THR A 1 267 ? 1.530 18.044 -3.224 1.00 46.06 267 THR A C 1
ATOM 2020 O O . THR A 1 267 ? 0.414 18.369 -2.824 1.00 46.06 267 THR A O 1
ATOM 2023 N N . LEU A 1 268 ? 2.461 17.558 -2.394 1.00 45.59 268 LEU A N 1
ATOM 2024 C CA . LEU A 1 268 ? 2.331 17.422 -0.937 1.00 45.59 268 LEU A CA 1
ATOM 2025 C C . LEU A 1 268 ? 2.814 18.656 -0.160 1.00 45.59 268 LEU A C 1
ATOM 2027 O O . LEU A 1 268 ? 2.712 18.654 1.070 1.00 45.59 268 LEU A O 1
ATOM 2031 N N . GLU A 1 269 ? 3.326 19.697 -0.823 1.00 44.84 269 GLU A N 1
ATOM 2032 C CA . GLU A 1 269 ? 3.332 21.021 -0.202 1.00 44.84 269 GLU A CA 1
ATOM 2033 C C . GLU A 1 269 ? 1.867 21.429 -0.016 1.00 44.84 269 GLU A C 1
ATOM 2035 O O . GLU A 1 269 ? 1.104 21.479 -0.974 1.00 44.84 269 GLU A O 1
ATOM 2040 N N . ASP A 1 270 ? 1.462 21.588 1.247 1.00 44.22 270 ASP A N 1
ATOM 2041 C CA . ASP A 1 270 ? 0.094 21.770 1.742 1.00 44.22 270 ASP A CA 1
ATOM 2042 C C . ASP A 1 270 ? -0.605 23.043 1.185 1.00 44.22 270 ASP A C 1
ATOM 2044 O O . ASP A 1 270 ? -1.002 23.923 1.946 1.00 44.22 270 ASP A O 1
ATOM 2048 N N . GLU A 1 271 ? -0.797 23.170 -0.133 1.00 45.75 271 GLU A N 1
ATOM 2049 C CA . GLU A 1 271 ? -1.617 24.241 -0.721 1.00 45.75 271 GLU A CA 1
ATOM 2050 C C . GLU A 1 271 ? -3.114 24.050 -0.408 1.00 45.75 271 GLU A C 1
ATOM 2052 O O . GLU A 1 271 ? -3.859 25.026 -0.373 1.00 45.75 271 GLU A O 1
ATOM 2057 N N . ASP A 1 272 ? -3.558 22.822 -0.109 1.00 52.38 272 ASP A N 1
ATOM 2058 C CA . ASP A 1 272 ? -4.974 22.502 0.154 1.00 52.38 272 ASP A CA 1
ATOM 2059 C C . ASP A 1 272 ? -5.401 22.623 1.639 1.00 52.38 272 ASP A C 1
ATOM 2061 O O . ASP A 1 272 ? -6.600 22.580 1.917 1.00 52.38 272 ASP A O 1
ATOM 2065 N N . ASP A 1 273 ? -4.472 22.802 2.592 1.00 48.12 273 ASP A N 1
ATOM 2066 C CA . ASP A 1 273 ? -4.799 23.033 4.021 1.00 48.12 273 ASP A CA 1
ATOM 2067 C C . ASP A 1 273 ? -4.786 24.526 4.404 1.00 48.12 273 ASP A C 1
ATOM 2069 O O . ASP A 1 273 ? -5.164 24.900 5.521 1.00 48.12 273 ASP A O 1
ATOM 2073 N N . ALA A 1 274 ? -4.394 25.410 3.481 1.00 53.12 274 ALA A N 1
ATOM 2074 C CA . ALA A 1 274 ? -4.636 26.833 3.647 1.00 53.12 274 ALA A CA 1
ATOM 2075 C C . ALA A 1 274 ? -6.147 27.092 3.493 1.00 53.12 274 ALA A C 1
ATOM 2077 O O . ALA A 1 274 ? -6.740 26.710 2.480 1.00 53.12 274 ALA A O 1
ATOM 2078 N N . PRO A 1 275 ? -6.811 27.729 4.473 1.00 59.12 275 PRO A N 1
ATOM 2079 C CA . PRO A 1 275 ? -8.229 28.028 4.351 1.00 59.12 275 PRO A CA 1
ATOM 2080 C C . PRO A 1 275 ? -8.468 28.869 3.087 1.00 59.12 275 PRO A C 1
ATOM 2082 O O . PRO A 1 275 ? -7.834 29.905 2.897 1.00 59.12 275 PRO A O 1
ATOM 2085 N N . LEU A 1 276 ? -9.392 28.416 2.224 1.00 70.75 276 LEU A N 1
ATOM 2086 C CA . LEU A 1 276 ? -9.712 29.051 0.929 1.00 70.75 276 LEU A CA 1
ATOM 2087 C C . LEU A 1 276 ? -10.075 30.538 1.052 1.00 70.75 276 LEU A C 1
ATOM 2089 O O . LEU A 1 276 ? -10.006 31.283 0.075 1.00 70.75 276 LEU A O 1
ATOM 2093 N N . VAL A 1 277 ? -10.518 30.937 2.241 1.00 77.25 277 VAL A N 1
ATOM 2094 C CA . VAL A 1 277 ? -10.799 32.307 2.650 1.00 77.25 277 VAL A CA 1
ATOM 2095 C C . VAL A 1 277 ? -10.445 32.474 4.118 1.00 77.25 277 VAL A C 1
ATOM 2097 O O . VAL A 1 277 ? -10.567 31.535 4.907 1.00 77.25 277 VAL A O 1
ATOM 2100 N N . THR A 1 278 ? -10.055 33.683 4.500 1.00 81.31 278 THR A N 1
ATOM 2101 C CA . THR A 1 278 ? -9.917 34.039 5.916 1.00 81.31 278 THR A CA 1
ATOM 2102 C C . THR A 1 278 ? -11.277 34.040 6.627 1.00 81.31 278 THR A C 1
ATOM 2104 O O . THR A 1 278 ? -12.333 34.143 5.995 1.00 81.31 278 THR A O 1
ATOM 2107 N N . GLU A 1 279 ? -11.270 33.955 7.960 1.00 77.12 279 GLU A N 1
ATOM 2108 C CA . GLU A 1 279 ? -12.492 34.021 8.779 1.00 77.12 279 GLU A CA 1
ATOM 2109 C C . GLU A 1 279 ? -13.279 35.324 8.530 1.00 77.12 279 GLU A C 1
ATOM 2111 O O . GLU A 1 279 ? -14.506 35.304 8.420 1.00 77.12 279 GLU A O 1
ATOM 2116 N N . GLU A 1 280 ? -12.572 36.443 8.330 1.00 81.44 280 GLU A N 1
ATOM 2117 C CA . GLU A 1 280 ? -13.158 37.758 8.033 1.00 81.44 280 GLU A CA 1
ATOM 2118 C C . GLU A 1 280 ? -13.839 37.812 6.652 1.00 81.44 280 GLU A C 1
ATOM 2120 O O . GLU A 1 280 ? -14.832 38.518 6.458 1.00 81.44 280 GLU A O 1
ATOM 2125 N N . GLU A 1 281 ? -13.345 37.037 5.684 1.00 84.62 281 GLU A N 1
ATOM 2126 C CA . GLU A 1 281 ? -13.867 36.982 4.314 1.00 84.62 281 GLU A CA 1
ATOM 2127 C C . GLU A 1 281 ? -15.003 35.966 4.137 1.00 84.62 281 GLU A C 1
ATOM 2129 O O . GLU A 1 281 ? -15.777 36.063 3.177 1.00 84.62 281 GLU A O 1
ATOM 2134 N N . ALA A 1 282 ? -15.127 35.006 5.056 1.00 84.25 282 ALA A N 1
ATOM 2135 C CA . ALA A 1 282 ? -16.047 33.884 4.931 1.00 84.25 282 ALA A CA 1
ATOM 2136 C C . ALA A 1 282 ? -17.521 34.327 4.917 1.00 84.25 282 ALA A C 1
ATOM 2138 O O . ALA A 1 282 ? -18.280 33.932 4.030 1.00 84.25 282 ALA A O 1
ATOM 2139 N N . LEU A 1 283 ? -17.939 35.201 5.841 1.00 84.81 283 LEU A N 1
ATOM 2140 C CA . LEU A 1 283 ? -19.330 35.674 5.919 1.00 84.81 283 LEU A CA 1
ATOM 2141 C C . LEU A 1 283 ? -19.767 36.496 4.688 1.00 84.81 283 LEU A C 1
ATOM 2143 O O . LEU A 1 283 ? -20.807 36.160 4.107 1.00 84.81 283 LEU A O 1
ATOM 2147 N N . PRO A 1 284 ? -19.006 37.516 4.231 1.00 88.38 284 PRO A N 1
ATOM 2148 C CA . PRO A 1 284 ? -19.319 38.229 2.992 1.00 88.38 284 PRO A CA 1
ATOM 2149 C C . PRO A 1 284 ? -19.382 37.310 1.769 1.00 88.38 284 PRO A C 1
ATOM 2151 O O . PRO A 1 284 ? -20.193 37.527 0.866 1.00 88.38 284 PRO A O 1
ATOM 2154 N N . LEU A 1 285 ? -18.539 36.276 1.721 1.00 87.81 285 LEU A N 1
ATOM 2155 C CA . LEU A 1 285 ? -18.525 35.336 0.609 1.00 87.81 285 LEU A CA 1
ATOM 2156 C C . LEU A 1 285 ? -19.760 34.431 0.600 1.00 87.81 285 LEU A C 1
ATOM 2158 O O . LEU A 1 285 ? -20.344 34.215 -0.463 1.00 87.81 285 LEU A O 1
ATOM 2162 N N . LEU A 1 286 ? -20.210 33.959 1.764 1.00 88.44 286 LEU A N 1
ATOM 2163 C CA . LEU A 1 286 ? -21.449 33.185 1.872 1.00 88.44 286 LEU A CA 1
ATOM 2164 C C . LEU A 1 286 ? -22.663 33.983 1.383 1.00 88.44 286 LEU A C 1
ATOM 2166 O O . LEU A 1 286 ? -23.539 33.429 0.722 1.00 88.44 286 LEU A O 1
ATOM 2170 N N . GLU A 1 287 ? -22.711 35.293 1.632 1.00 90.56 287 GLU A N 1
ATOM 2171 C CA . GLU A 1 287 ? -23.771 36.145 1.083 1.00 90.56 287 GLU A CA 1
ATOM 2172 C C . GLU A 1 287 ? -23.740 36.217 -0.447 1.00 90.56 287 GLU A C 1
ATOM 2174 O O . GLU A 1 287 ? -24.796 36.209 -1.087 1.00 90.56 287 GLU A O 1
ATOM 2179 N N . ARG A 1 288 ? -22.546 36.264 -1.054 1.00 89.31 288 ARG A N 1
ATOM 2180 C CA . ARG A 1 288 ? -22.405 36.214 -2.517 1.00 89.31 288 ARG A CA 1
ATOM 2181 C C . ARG A 1 288 ? -22.805 34.848 -3.072 1.00 89.31 288 ARG A C 1
ATOM 2183 O O . ARG A 1 288 ? -23.518 34.804 -4.072 1.00 89.31 288 ARG A O 1
ATOM 2190 N N . ALA A 1 289 ? -22.441 33.761 -2.392 1.00 87.81 289 ALA A N 1
ATOM 2191 C CA . ALA A 1 289 ? -22.833 32.403 -2.767 1.00 87.81 289 ALA A CA 1
ATOM 2192 C C . ALA A 1 289 ? -24.363 32.223 -2.761 1.00 87.81 289 ALA A C 1
ATOM 2194 O O . ALA A 1 289 ? -24.912 31.618 -3.684 1.00 87.81 289 ALA A O 1
ATOM 2195 N N . VAL A 1 290 ? -25.064 32.817 -1.785 1.00 92.50 290 VAL A N 1
ATOM 2196 C CA . VAL A 1 290 ? -26.537 32.834 -1.747 1.00 92.50 290 VAL A CA 1
ATOM 2197 C C . VAL A 1 290 ? -27.124 33.625 -2.911 1.00 92.50 290 VAL A C 1
ATOM 2199 O O . VAL A 1 290 ? -28.021 33.137 -3.594 1.00 92.50 290 VAL A O 1
ATOM 2202 N N . ARG A 1 291 ? -26.609 34.830 -3.193 1.00 91.62 291 ARG A N 1
ATOM 2203 C CA . ARG A 1 291 ? -27.085 35.644 -4.331 1.00 91.62 291 ARG A CA 1
ATOM 2204 C C . ARG A 1 291 ? -26.860 34.950 -5.676 1.00 91.62 291 ARG A C 1
ATOM 2206 O O . ARG A 1 291 ? -27.665 35.121 -6.584 1.00 91.62 291 ARG A O 1
ATOM 2213 N N . ALA A 1 292 ? -25.787 34.170 -5.792 1.00 88.31 292 ALA A N 1
ATOM 2214 C CA . ALA A 1 292 ? -25.470 33.373 -6.972 1.00 88.31 292 ALA A CA 1
ATOM 2215 C C . ALA A 1 292 ? -26.261 32.053 -7.060 1.00 88.31 292 ALA A C 1
ATOM 2217 O O . ALA A 1 292 ? -26.122 31.332 -8.047 1.00 88.31 292 ALA A O 1
ATOM 2218 N N . GLY A 1 293 ? -27.065 31.715 -6.045 1.00 88.81 293 GLY A N 1
ATOM 2219 C CA . GLY A 1 293 ? -27.833 30.471 -5.987 1.00 88.81 293 GLY A CA 1
ATOM 2220 C C . GLY A 1 293 ? -26.990 29.214 -5.753 1.00 88.81 293 GLY A C 1
ATOM 2221 O O . GLY A 1 293 ? -27.500 28.111 -5.915 1.00 88.81 293 GLY A O 1
ATOM 2222 N N . ALA A 1 294 ? -25.714 29.354 -5.375 1.00 87.69 294 ALA A N 1
ATOM 2223 C CA . ALA A 1 294 ? -24.849 28.217 -5.050 1.00 87.69 294 ALA A CA 1
ATOM 2224 C C . ALA A 1 294 ? -25.243 27.559 -3.715 1.00 87.69 294 ALA A C 1
ATOM 2226 O O . ALA A 1 294 ? -25.041 26.360 -3.513 1.00 87.69 294 ALA A O 1
ATOM 2227 N N . VAL A 1 295 ? -25.815 28.356 -2.811 1.00 90.88 295 VAL A N 1
ATOM 2228 C CA . VAL A 1 295 ? -26.233 27.954 -1.467 1.00 90.88 295 VAL A CA 1
ATOM 2229 C C . VAL A 1 295 ? -27.591 28.578 -1.155 1.00 90.88 295 VAL A C 1
ATOM 2231 O O . VAL A 1 295 ? -27.854 29.719 -1.534 1.00 90.88 295 VAL A O 1
ATOM 2234 N N . ALA A 1 296 ? -28.464 27.853 -0.465 1.00 89.62 296 ALA A N 1
ATOM 2235 C CA . ALA A 1 296 ? -29.748 28.386 -0.025 1.00 89.62 296 ALA A CA 1
ATOM 2236 C C . ALA A 1 296 ? -29.607 29.316 1.203 1.00 89.62 296 ALA A C 1
ATOM 2238 O O . ALA A 1 296 ? -28.617 29.293 1.934 1.00 89.62 296 ALA A O 1
ATOM 2239 N N . ALA A 1 297 ? -30.602 30.171 1.453 1.00 87.88 297 ALA A N 1
ATOM 2240 C CA . ALA A 1 297 ? -30.536 31.140 2.554 1.00 87.88 297 ALA A CA 1
ATOM 2241 C C . ALA A 1 297 ? -30.511 30.478 3.948 1.00 87.88 297 ALA A C 1
ATOM 2243 O O . ALA A 1 297 ? -29.848 30.974 4.859 1.00 87.88 297 ALA A O 1
ATOM 2244 N N . ASP A 1 298 ? -31.206 29.351 4.106 1.00 87.62 298 ASP A N 1
ATOM 2245 C CA . ASP A 1 298 ? -31.182 28.508 5.307 1.00 87.62 298 ASP A CA 1
ATOM 2246 C C . ASP A 1 298 ? -29.818 27.825 5.497 1.00 87.62 298 ASP A C 1
ATOM 2248 O O . ASP A 1 298 ? -29.248 27.845 6.589 1.00 87.62 298 ASP A O 1
ATOM 2252 N N . GLU A 1 299 ? -29.233 27.318 4.412 1.00 90.12 299 GLU A N 1
ATOM 2253 C CA . GLU A 1 299 ? -27.885 26.734 4.394 1.00 90.12 299 GLU A CA 1
ATOM 2254 C C . GLU A 1 299 ? -26.796 27.737 4.801 1.00 90.12 299 GLU A C 1
ATOM 2256 O O . GLU A 1 299 ? -25.881 27.399 5.556 1.00 90.12 299 GLU A O 1
ATOM 2261 N N . ARG A 1 300 ? -26.920 29.002 4.380 1.00 91.00 300 ARG A N 1
ATOM 2262 C CA . ARG A 1 300 ? -26.005 30.072 4.803 1.00 91.00 300 ARG A CA 1
ATOM 2263 C C . ARG A 1 300 ? -26.007 30.267 6.312 1.00 91.00 300 ARG A C 1
ATOM 2265 O O . ARG A 1 300 ? -24.952 30.515 6.887 1.00 91.00 300 ARG A O 1
ATOM 2272 N N . ASN A 1 301 ? -27.168 30.184 6.958 1.00 86.31 301 ASN A N 1
ATOM 2273 C CA . ASN A 1 301 ? -27.260 30.377 8.405 1.00 86.31 301 ASN A CA 1
ATOM 2274 C C . ASN A 1 301 ? -26.603 29.225 9.171 1.00 86.31 301 ASN A C 1
ATOM 2276 O O . ASN A 1 301 ? -25.967 29.466 10.196 1.00 86.31 301 ASN A O 1
ATOM 2280 N N . LEU A 1 302 ? -26.697 27.999 8.647 1.00 85.81 302 LEU A N 1
ATOM 2281 C CA . LEU A 1 302 ? -25.972 26.852 9.187 1.00 85.81 302 LEU A CA 1
ATOM 2282 C C . LEU A 1 302 ? -24.453 27.056 9.082 1.00 85.81 302 LEU A C 1
ATOM 2284 O O . LEU A 1 302 ? -23.757 26.905 10.081 1.00 85.81 302 LEU A O 1
ATOM 2288 N N . LEU A 1 303 ? -23.947 27.447 7.909 1.00 87.06 303 LEU A N 1
ATOM 2289 C CA . LEU A 1 303 ? -22.514 27.691 7.700 1.00 87.06 303 LEU A CA 1
ATOM 2290 C C . LEU A 1 303 ? -21.982 28.849 8.548 1.00 87.06 303 LEU A C 1
ATOM 2292 O O . LEU A 1 303 ? -20.916 28.726 9.142 1.00 87.06 303 LEU A O 1
ATOM 2296 N N . ALA A 1 304 ? -22.737 29.943 8.663 1.00 86.44 304 ALA A N 1
ATOM 2297 C CA . ALA A 1 304 ? -22.385 31.060 9.537 1.00 86.44 304 ALA A CA 1
ATOM 2298 C C . ALA A 1 304 ? -22.269 30.615 11.004 1.00 86.44 304 ALA A C 1
ATOM 2300 O O . ALA A 1 304 ? -21.296 30.941 11.674 1.00 86.44 304 ALA A O 1
ATOM 2301 N N . ALA A 1 305 ? -23.210 29.798 11.484 1.00 84.19 305 ALA A N 1
ATOM 2302 C CA . ALA A 1 305 ? -23.156 29.269 12.842 1.00 84.19 305 ALA A CA 1
ATOM 2303 C C . ALA A 1 305 ? -21.961 28.321 13.069 1.00 84.19 305 ALA A C 1
ATOM 2305 O O . ALA A 1 305 ? -21.412 28.301 14.169 1.00 84.19 305 ALA A O 1
ATOM 2306 N N . ILE A 1 306 ? -21.545 27.559 12.049 1.00 83.25 306 ILE A N 1
ATOM 2307 C CA . ILE A 1 306 ? -20.334 26.721 12.099 1.00 83.25 306 ILE A CA 1
ATOM 2308 C C . ILE A 1 306 ? -19.080 27.593 12.204 1.00 83.25 306 ILE A C 1
ATOM 2310 O O . ILE A 1 306 ? -18.222 27.310 13.037 1.00 83.25 306 ILE A O 1
ATOM 2314 N N . LEU A 1 307 ? -18.992 28.659 11.400 1.00 82.81 307 LEU A N 1
ATOM 2315 C CA . LEU A 1 307 ? -17.875 29.609 11.434 1.00 82.81 307 LEU A CA 1
ATOM 2316 C C . LEU A 1 307 ? -17.760 30.304 12.797 1.00 82.81 307 LEU A C 1
ATOM 2318 O O . LEU A 1 307 ? -16.666 30.448 13.321 1.00 82.81 307 LEU A O 1
ATOM 2322 N N . GLU A 1 308 ? -18.890 30.633 13.424 1.00 83.56 308 GLU A N 1
ATOM 2323 C CA . GLU A 1 308 ? -18.956 31.187 14.785 1.00 83.56 308 GLU A CA 1
ATOM 2324 C C . GLU A 1 308 ? -18.646 30.154 15.894 1.00 83.56 308 GLU A C 1
ATOM 2326 O O . GLU A 1 308 ? -18.776 30.452 17.085 1.00 83.56 308 GLU A O 1
ATOM 2331 N N . GLY A 1 309 ? -18.292 28.913 15.538 1.00 80.88 309 GLY A N 1
ATOM 2332 C CA . GLY A 1 309 ? -17.974 27.843 16.485 1.00 80.88 309 GLY A CA 1
ATOM 2333 C C . GLY A 1 309 ? -19.180 27.323 17.271 1.00 80.88 309 GLY A C 1
ATOM 2334 O O . GLY A 1 309 ? -19.019 26.681 18.314 1.00 80.88 309 GLY A O 1
ATOM 2335 N N . ARG A 1 310 ? -20.409 27.592 16.812 1.00 82.19 310 ARG A N 1
ATOM 2336 C CA . ARG A 1 310 ? -21.615 27.121 17.498 1.00 82.19 310 ARG A CA 1
ATOM 2337 C C . ARG A 1 310 ? -21.784 25.616 17.278 1.00 82.19 310 ARG A C 1
ATOM 2339 O O . ARG A 1 310 ? -21.581 25.126 16.165 1.00 82.19 310 ARG A O 1
ATOM 2346 N N . PRO A 1 311 ? -22.226 24.860 18.300 1.00 78.19 311 PRO A N 1
ATOM 2347 C CA . PRO A 1 311 ? -22.544 23.452 18.126 1.00 78.19 311 PRO A CA 1
ATOM 2348 C C . PRO A 1 311 ? -23.576 23.254 17.011 1.00 78.19 311 PRO A C 1
ATOM 2350 O O . PRO A 1 311 ? -24.646 23.865 17.012 1.00 78.19 311 PRO A O 1
ATOM 2353 N N . LEU A 1 312 ? -23.275 22.342 16.089 1.00 73.12 312 LEU A N 1
ATOM 2354 C CA . LEU A 1 312 ? -24.091 22.051 14.907 1.00 73.12 312 LEU A CA 1
ATOM 2355 C C . LEU A 1 312 ? -25.551 21.711 15.268 1.00 73.12 312 LEU A C 1
ATOM 2357 O O . LEU A 1 312 ? -26.495 22.141 14.607 1.00 73.12 312 LEU A O 1
ATOM 2361 N N . ALA A 1 313 ? -25.747 21.003 16.385 1.00 73.50 313 ALA A N 1
ATOM 2362 C CA . ALA A 1 313 ? -27.065 20.660 16.913 1.00 73.50 313 ALA A CA 1
ATOM 2363 C C . ALA A 1 313 ? -27.911 21.891 17.290 1.00 73.50 313 ALA A C 1
ATOM 2365 O O . ALA A 1 313 ? -29.137 21.839 17.180 1.00 73.50 313 ALA A O 1
ATOM 2366 N N . ASP A 1 314 ? -27.282 22.985 17.721 1.00 76.44 314 ASP A N 1
ATOM 2367 C CA . ASP A 1 314 ? -27.965 24.229 18.076 1.00 76.44 314 ASP A CA 1
ATOM 2368 C C . ASP A 1 314 ? -28.234 25.092 16.843 1.00 76.44 314 ASP A C 1
ATOM 2370 O O . ASP A 1 314 ? -29.344 25.607 16.709 1.00 76.44 314 ASP A O 1
ATOM 2374 N N . ALA A 1 315 ? -27.288 25.154 15.900 1.00 77.69 315 ALA A N 1
ATOM 2375 C CA . ALA A 1 315 ? -27.487 25.792 14.595 1.00 77.69 315 ALA A CA 1
ATOM 2376 C C . ALA A 1 315 ? -28.674 25.181 13.830 1.00 77.69 315 ALA A C 1
ATOM 2378 O O . ALA A 1 315 ? -29.469 25.880 13.207 1.00 77.69 315 ALA A O 1
ATOM 2379 N N . MET A 1 316 ? -28.847 23.862 13.943 1.00 79.19 316 MET A N 1
ATOM 2380 C CA . MET A 1 316 ? -29.955 23.142 13.327 1.00 79.19 316 MET A CA 1
ATOM 2381 C C . MET A 1 316 ? -31.291 23.275 14.065 1.00 79.19 316 MET A C 1
ATOM 2383 O O . MET A 1 316 ? -32.328 22.984 13.472 1.00 79.19 316 MET A O 1
ATOM 2387 N N . LYS A 1 317 ? -31.322 23.630 15.359 1.00 76.69 317 LYS A N 1
ATOM 2388 C CA . LYS A 1 317 ? -32.579 23.689 16.142 1.00 76.69 317 LYS A CA 1
ATOM 2389 C C . LYS A 1 317 ? -33.561 24.726 15.640 1.00 76.69 317 LYS A C 1
ATOM 2391 O O . LYS A 1 317 ? -34.767 24.517 15.755 1.00 76.69 317 LYS A O 1
ATOM 2396 N N . THR A 1 318 ? -33.039 25.800 15.082 1.00 73.19 318 THR A N 1
ATOM 2397 C CA . THR A 1 318 ? -33.808 26.967 14.674 1.00 73.19 318 THR A CA 1
ATOM 2398 C C . THR A 1 318 ? -34.369 26.861 13.260 1.00 73.19 318 THR A C 1
ATOM 2400 O O . THR A 1 318 ? -35.236 27.657 12.916 1.00 73.19 318 THR A O 1
ATOM 2403 N N . ASP A 1 319 ? -33.944 25.870 12.464 1.00 80.19 319 ASP A N 1
ATOM 2404 C CA . ASP A 1 319 ? -34.327 25.757 11.055 1.00 80.19 319 ASP A CA 1
ATOM 2405 C C . ASP A 1 319 ? -35.098 24.461 10.741 1.00 80.19 319 ASP A C 1
ATOM 2407 O O . ASP A 1 319 ? -34.545 23.370 10.571 1.00 80.19 319 ASP A O 1
ATOM 2411 N N . LEU A 1 320 ? -36.427 24.581 10.676 1.00 82.69 320 LEU A N 1
ATOM 2412 C CA . LEU A 1 320 ? -37.328 23.473 10.342 1.00 82.69 320 LEU A CA 1
ATOM 2413 C C . LEU A 1 320 ? -37.230 23.042 8.871 1.00 82.69 320 LEU A C 1
ATOM 2415 O O . LEU A 1 320 ? -37.532 21.884 8.570 1.00 82.69 320 LEU A O 1
ATOM 2419 N N . GLY A 1 321 ? -36.845 23.944 7.964 1.00 83.19 321 GLY A N 1
ATOM 2420 C CA . GLY A 1 321 ? -36.711 23.654 6.536 1.00 83.19 321 GLY A CA 1
ATOM 2421 C C . GLY A 1 321 ? -35.501 22.769 6.278 1.00 83.19 321 GLY A C 1
ATOM 2422 O O . GLY A 1 321 ? -35.632 21.691 5.696 1.00 83.19 321 GLY A O 1
ATOM 2423 N N . LEU A 1 322 ? -34.358 23.167 6.831 1.00 84.12 322 LEU A N 1
ATOM 2424 C CA . LEU A 1 322 ? -33.104 22.431 6.726 1.00 84.12 322 LEU A CA 1
ATOM 2425 C C . LEU A 1 322 ? -33.204 21.043 7.375 1.00 84.12 322 LEU A C 1
ATOM 2427 O O . LEU A 1 322 ? -32.764 20.054 6.799 1.00 84.12 322 LEU A O 1
ATOM 2431 N N . ARG A 1 323 ? -33.887 20.919 8.522 1.00 85.81 323 ARG A N 1
ATOM 2432 C CA . ARG A 1 323 ? -34.164 19.614 9.157 1.00 85.81 323 ARG A CA 1
ATOM 2433 C C . ARG A 1 323 ? -34.998 18.675 8.291 1.00 85.81 323 ARG A C 1
ATOM 2435 O O . ARG A 1 323 ? -34.740 17.474 8.269 1.00 85.81 323 ARG A O 1
ATOM 2442 N N . ARG A 1 324 ? -36.024 19.199 7.612 1.00 85.94 324 ARG A N 1
ATOM 2443 C CA . ARG A 1 324 ? -36.853 18.402 6.694 1.00 85.94 324 ARG A CA 1
ATOM 2444 C C . ARG A 1 324 ? -36.043 17.960 5.486 1.00 85.94 324 ARG A C 1
ATOM 2446 O O . ARG A 1 324 ? -36.148 16.803 5.104 1.00 85.94 324 ARG A O 1
ATOM 2453 N N . ARG A 1 325 ? -35.219 18.852 4.934 1.00 83.19 325 ARG A N 1
ATOM 2454 C CA . ARG A 1 325 ? -34.343 18.550 3.801 1.00 83.19 325 ARG A CA 1
ATOM 2455 C C . ARG A 1 325 ? -33.315 17.486 4.157 1.00 83.19 325 ARG A C 1
ATOM 2457 O O . ARG A 1 325 ? -33.259 16.462 3.496 1.00 83.19 325 ARG A O 1
ATOM 2464 N N . LEU A 1 326 ? -32.618 17.663 5.278 1.00 86.19 326 LEU A N 1
ATOM 2465 C CA . LEU A 1 326 ? -31.673 16.681 5.795 1.00 86.19 326 LEU A CA 1
ATOM 2466 C C . LEU A 1 326 ? -32.330 15.304 5.969 1.00 86.19 326 LEU A C 1
ATOM 2468 O O . LEU A 1 326 ? -31.766 14.290 5.581 1.00 86.19 326 LEU A O 1
ATOM 2472 N N . LYS A 1 327 ? -33.544 15.259 6.525 1.00 87.69 327 LYS A N 1
ATOM 2473 C CA . LYS A 1 327 ? -34.271 14.000 6.704 1.00 87.69 327 LYS A CA 1
ATOM 2474 C C . LYS A 1 327 ? -34.719 13.366 5.380 1.00 87.69 327 LYS A C 1
ATOM 2476 O O . LYS A 1 327 ? -34.727 12.148 5.293 1.00 87.69 327 LYS A O 1
ATOM 2481 N N . ASN A 1 328 ? -35.153 14.166 4.407 1.00 87.88 328 ASN A N 1
ATOM 2482 C CA . ASN A 1 328 ? -35.786 13.670 3.182 1.00 87.88 328 ASN A CA 1
ATOM 2483 C C . ASN A 1 328 ? -34.792 13.377 2.052 1.00 87.88 328 ASN A C 1
ATOM 2485 O O . ASN A 1 328 ? -35.049 12.493 1.246 1.00 87.88 328 ASN A O 1
ATOM 2489 N N . GLU A 1 329 ? -33.716 14.155 1.955 1.00 87.38 329 GLU A N 1
ATOM 2490 C CA . GLU A 1 329 ? -32.749 14.094 0.851 1.00 87.38 329 GLU A CA 1
ATOM 2491 C C . GLU A 1 329 ? -31.433 13.426 1.267 1.00 87.38 329 GLU A C 1
ATOM 2493 O O . GLU A 1 329 ? -30.701 12.947 0.409 1.00 87.38 329 GLU A O 1
ATOM 2498 N N . TRP A 1 330 ? -31.145 13.374 2.571 1.00 84.56 330 TRP A N 1
ATOM 2499 C CA . TRP A 1 330 ? -29.873 12.886 3.115 1.00 84.56 330 TRP A CA 1
ATOM 2500 C C . TRP A 1 330 ? -30.058 11.824 4.204 1.00 84.56 330 TRP A C 1
ATOM 2502 O O . TRP A 1 330 ? -29.116 11.525 4.927 1.00 84.56 330 TRP A O 1
ATOM 2512 N N . ASP A 1 331 ? -31.273 11.294 4.388 1.00 86.38 331 ASP A N 1
ATOM 2513 C CA . ASP A 1 331 ? -31.611 10.296 5.418 1.00 86.38 331 ASP A CA 1
ATOM 2514 C C . ASP A 1 331 ? -31.185 10.671 6.855 1.00 86.38 331 ASP A C 1
ATOM 2516 O O . ASP A 1 331 ? -31.033 9.822 7.735 1.00 86.38 331 ASP A O 1
ATOM 2520 N N . GLY A 1 332 ? -31.024 11.967 7.137 1.00 85.25 332 GLY A N 1
ATOM 2521 C CA . GLY A 1 332 ? -30.528 12.453 8.423 1.00 85.25 332 GLY A CA 1
ATOM 2522 C C . GLY A 1 332 ? -29.000 12.516 8.551 1.00 85.25 332 GLY A C 1
ATOM 2523 O O . GLY A 1 332 ? -28.524 12.900 9.621 1.00 85.25 332 GLY A O 1
ATOM 2524 N N . ASP A 1 333 ? -28.234 12.179 7.508 1.00 83.06 333 ASP A N 1
ATOM 2525 C CA . ASP A 1 333 ? -26.769 12.227 7.507 1.00 83.06 333 ASP A CA 1
ATOM 2526 C C . ASP A 1 333 ? -26.249 13.664 7.376 1.00 83.06 333 ASP A C 1
ATOM 2528 O O . ASP A 1 333 ? -26.048 14.231 6.298 1.00 83.06 333 ASP A O 1
ATOM 2532 N N . LEU A 1 334 ? -26.034 14.270 8.538 1.00 81.12 334 LEU A N 1
ATOM 2533 C CA . LEU A 1 334 ? -25.559 15.638 8.670 1.00 81.12 334 LEU A CA 1
ATOM 2534 C C . LEU A 1 334 ? -24.112 15.824 8.201 1.00 81.12 334 LEU A C 1
ATOM 2536 O O . LEU A 1 334 ? -23.770 16.904 7.726 1.00 81.12 334 LEU A O 1
ATOM 2540 N N . ALA A 1 335 ? -23.267 14.799 8.325 1.00 76.12 335 ALA A N 1
ATOM 2541 C CA . ALA A 1 335 ? -21.877 14.894 7.897 1.00 76.12 335 ALA A CA 1
ATOM 2542 C C . ALA A 1 335 ? -21.794 14.936 6.368 1.00 76.12 335 ALA A C 1
ATOM 2544 O O . ALA A 1 335 ? -21.124 15.811 5.817 1.00 76.12 335 ALA A O 1
ATOM 2545 N N . ALA A 1 336 ? -22.540 14.054 5.694 1.00 73.75 336 ALA A N 1
ATOM 2546 C CA . ALA A 1 336 ? -22.655 14.053 4.239 1.00 73.75 336 ALA A CA 1
ATOM 2547 C C . ALA A 1 336 ? -23.217 15.386 3.718 1.00 73.75 336 ALA A C 1
ATOM 2549 O O . ALA A 1 336 ? -22.656 15.982 2.799 1.00 73.75 336 ALA A O 1
ATOM 2550 N N . TYR A 1 337 ? -24.252 15.912 4.377 1.00 83.75 337 TYR A N 1
ATOM 2551 C CA . TYR A 1 337 ? -24.850 17.193 4.010 1.00 83.75 337 TYR A CA 1
ATOM 2552 C C . TYR A 1 337 ? -23.890 18.386 4.160 1.00 83.75 337 TYR A C 1
ATOM 2554 O O . TYR A 1 337 ? -23.788 19.223 3.264 1.00 83.75 337 TYR A O 1
ATOM 2562 N N . VAL A 1 338 ? -23.149 18.473 5.273 1.00 83.06 338 VAL A N 1
ATOM 2563 C CA . VAL A 1 338 ? -22.152 19.541 5.489 1.00 83.06 338 VAL A CA 1
ATOM 2564 C C . VAL A 1 338 ? -20.982 19.416 4.512 1.00 83.06 338 VAL A C 1
ATOM 2566 O O . VAL A 1 338 ? -20.452 20.438 4.070 1.00 83.06 338 VAL A O 1
ATOM 2569 N N . SER A 1 339 ? -20.595 18.192 4.145 1.00 78.56 339 SER A N 1
ATOM 2570 C CA . SER A 1 339 ? -19.547 17.937 3.155 1.00 78.56 339 SER A CA 1
ATOM 2571 C C . SER A 1 339 ? -19.951 18.435 1.764 1.00 78.56 339 SER A C 1
ATOM 2573 O O . SER A 1 339 ? -19.203 19.204 1.158 1.00 78.56 339 SER A O 1
ATOM 2575 N N . ASP A 1 340 ? -21.158 18.100 1.301 1.00 86.62 340 ASP A N 1
ATOM 2576 C CA . ASP A 1 340 ? -21.716 18.610 0.042 1.00 86.62 340 ASP A CA 1
ATOM 2577 C C . ASP A 1 340 ? -21.810 20.138 0.033 1.00 86.62 340 ASP A C 1
ATOM 2579 O O . ASP A 1 340 ? -21.370 20.807 -0.905 1.00 86.62 340 ASP A O 1
ATOM 2583 N N . LEU A 1 341 ? -22.331 20.706 1.119 1.00 86.00 341 LEU A N 1
ATOM 2584 C CA . LEU A 1 341 ? -22.484 22.144 1.254 1.00 86.00 341 LEU A CA 1
ATOM 2585 C C . LEU A 1 341 ? -21.127 22.868 1.210 1.00 86.00 341 LEU A C 1
ATOM 2587 O O . LEU A 1 341 ? -20.977 23.875 0.514 1.00 86.00 341 LEU A O 1
ATOM 2591 N N . SER A 1 342 ? -20.118 22.320 1.890 1.00 81.50 342 SER A N 1
ATOM 2592 C CA . SER A 1 342 ? -18.736 22.812 1.836 1.00 81.50 342 SER A CA 1
ATOM 2593 C C . SER A 1 342 ? -18.158 22.723 0.421 1.00 81.50 342 SER A C 1
ATOM 2595 O O . SER A 1 342 ? -17.515 23.667 -0.037 1.00 81.50 342 SER A O 1
ATOM 2597 N N . ALA A 1 343 ? -18.433 21.637 -0.308 1.00 80.38 343 ALA A N 1
ATOM 2598 C CA . ALA A 1 343 ? -17.973 21.454 -1.682 1.00 80.38 343 ALA A CA 1
ATOM 2599 C C . ALA A 1 343 ? -18.606 22.469 -2.651 1.00 80.38 343 ALA A C 1
ATOM 2601 O O . ALA A 1 343 ? -17.900 23.058 -3.474 1.00 80.38 343 ALA A O 1
ATOM 2602 N N . ARG A 1 344 ? -19.914 22.739 -2.523 1.00 85.94 344 ARG A N 1
ATOM 2603 C CA . ARG A 1 344 ? -20.619 23.763 -3.317 1.00 85.94 344 ARG A CA 1
ATOM 2604 C C . ARG A 1 344 ? -20.052 25.161 -3.079 1.00 85.94 344 ARG A C 1
ATOM 2606 O O . ARG A 1 344 ? -19.818 25.902 -4.037 1.00 85.94 344 ARG A O 1
ATOM 2613 N N . VAL A 1 345 ? -19.779 25.509 -1.819 1.00 85.06 345 VAL A N 1
ATOM 2614 C CA . VAL A 1 345 ? -19.135 26.782 -1.464 1.00 85.06 345 VAL A CA 1
ATOM 2615 C C . VAL A 1 345 ? -17.721 26.849 -2.032 1.00 85.06 345 VAL A C 1
ATOM 2617 O O . VAL A 1 345 ? -17.391 27.828 -2.693 1.00 85.06 345 VAL A O 1
ATOM 2620 N N . ALA A 1 346 ? -16.903 25.809 -1.862 1.00 79.94 346 ALA A N 1
ATOM 2621 C CA . ALA A 1 346 ? -15.539 25.773 -2.388 1.00 79.94 346 ALA A CA 1
ATOM 2622 C C . ALA A 1 346 ? -15.498 25.931 -3.919 1.00 79.94 346 ALA A C 1
ATOM 2624 O O . ALA A 1 346 ? -14.692 26.701 -4.446 1.00 79.94 346 ALA A O 1
ATOM 2625 N N . ALA A 1 347 ? -16.402 25.263 -4.643 1.00 80.62 347 ALA A N 1
ATOM 2626 C CA . ALA A 1 347 ? -16.541 25.417 -6.089 1.00 80.62 347 ALA A CA 1
ATOM 2627 C C . ALA A 1 347 ? -16.903 26.859 -6.484 1.00 80.62 347 ALA A C 1
ATOM 2629 O O . ALA A 1 347 ? -16.353 27.397 -7.449 1.00 80.62 347 ALA A O 1
ATOM 2630 N N . PHE A 1 348 ? -17.782 27.511 -5.717 1.00 87.75 348 PHE A N 1
ATOM 2631 C CA . PHE A 1 348 ? -18.112 28.922 -5.908 1.00 87.75 348 PHE A CA 1
ATOM 2632 C C . PHE A 1 348 ? -16.905 29.840 -5.650 1.00 87.75 348 PHE A C 1
ATOM 2634 O O . PHE A 1 348 ? -16.610 30.684 -6.496 1.00 87.75 348 PHE A O 1
ATOM 2641 N N . VAL A 1 349 ? -16.169 29.647 -4.547 1.00 84.25 349 VAL A N 1
ATOM 2642 C CA . VAL A 1 349 ? -14.962 30.433 -4.217 1.00 84.25 349 VAL A CA 1
ATOM 2643 C C . VAL A 1 349 ? -13.935 30.346 -5.340 1.00 84.25 349 VAL A C 1
ATOM 2645 O O . VAL A 1 349 ? -13.454 31.371 -5.819 1.00 84.25 349 VAL A O 1
ATOM 2648 N N . ARG A 1 350 ? -13.637 29.128 -5.807 1.00 83.56 350 ARG A N 1
ATOM 2649 C CA . ARG A 1 350 ? -12.676 28.893 -6.895 1.00 83.56 350 ARG A CA 1
ATOM 2650 C C . ARG A 1 350 ? -13.114 29.576 -8.192 1.00 83.56 350 ARG A C 1
ATOM 2652 O O . ARG A 1 350 ? -12.287 30.164 -8.884 1.00 83.56 350 ARG A O 1
ATOM 2659 N N . LYS A 1 351 ? -14.416 29.559 -8.498 1.00 83.75 351 LYS A N 1
ATOM 2660 C CA . LYS A 1 351 ? -14.981 30.246 -9.667 1.00 83.75 351 LYS A CA 1
ATOM 2661 C C . LYS A 1 351 ? -14.888 31.772 -9.556 1.00 83.75 351 LYS A C 1
ATOM 2663 O O . LYS A 1 351 ? -14.579 32.417 -10.553 1.00 83.75 351 LYS A O 1
ATOM 2668 N N . GLU A 1 352 ? -15.134 32.354 -8.380 1.00 81.81 352 GLU A N 1
ATOM 2669 C CA . GLU A 1 352 ? -14.934 33.796 -8.159 1.00 81.81 352 GLU A CA 1
ATOM 2670 C C . GLU A 1 352 ? -13.455 34.187 -8.243 1.00 81.81 352 GLU A C 1
ATOM 2672 O O . GLU A 1 352 ? -13.140 35.221 -8.826 1.00 81.81 352 GLU A O 1
ATOM 2677 N N . ALA A 1 353 ? -12.553 33.371 -7.692 1.00 80.06 353 ALA A N 1
ATOM 2678 C CA . ALA A 1 353 ? -11.114 33.619 -7.734 1.00 80.06 353 ALA A CA 1
ATOM 2679 C C . ALA A 1 353 ? -10.570 33.587 -9.172 1.00 80.06 353 ALA A C 1
ATOM 2681 O O . ALA A 1 353 ? -9.845 34.494 -9.564 1.00 80.06 353 ALA A O 1
ATOM 2682 N N . ALA A 1 354 ? -10.997 32.614 -9.985 1.00 73.75 354 ALA A N 1
ATOM 2683 C CA . ALA A 1 354 ? -10.622 32.507 -11.399 1.00 73.75 354 ALA A CA 1
ATOM 2684 C C . ALA A 1 354 ? -11.193 33.634 -12.287 1.00 73.75 354 ALA A C 1
ATOM 2686 O O . ALA A 1 354 ? -10.744 33.818 -13.415 1.00 73.75 354 ALA A O 1
ATOM 2687 N N . GLY A 1 355 ? -12.202 34.367 -11.802 1.00 65.56 355 GLY A N 1
ATOM 2688 C CA . GLY A 1 355 ? -12.807 35.510 -12.490 1.00 65.56 355 GLY A CA 1
ATOM 2689 C C . GLY A 1 355 ? -12.221 36.872 -12.101 1.00 65.56 355 GLY A C 1
ATOM 2690 O O . GLY A 1 355 ? -12.684 37.886 -12.627 1.00 65.56 355 GLY A O 1
ATOM 2691 N N . ARG A 1 356 ? -11.251 36.926 -11.175 1.00 57.03 356 ARG A N 1
ATOM 2692 C CA . ARG A 1 356 ? -10.530 38.161 -10.833 1.00 57.03 356 ARG A CA 1
ATOM 2693 C C . ARG A 1 356 ? -9.397 38.372 -11.856 1.00 57.03 356 ARG A C 1
ATOM 2695 O O . ARG A 1 356 ? -8.645 37.427 -12.077 1.00 57.03 356 ARG A O 1
ATOM 2702 N N . PRO A 1 357 ? -9.319 39.545 -12.512 1.00 41.50 357 PRO A N 1
ATOM 2703 C CA . PRO A 1 357 ? -8.297 39.838 -13.518 1.00 41.50 357 PRO A CA 1
ATOM 2704 C C . PRO A 1 357 ? -6.882 39.919 -12.943 1.00 41.50 357 PRO A C 1
ATOM 2706 O O . PRO A 1 357 ? -6.748 40.272 -11.746 1.00 41.50 357 PRO A O 1
#

pLDDT: mean 83.55, std 14.87, range [29.75, 98.12]

Foldseek 3Di:
DDDDPQPFLLNVLLVLLLVLLCLLLVVVPDDLPDFKDFQDLVVSLVVQLCVCQVDPLNCQRVFAPAAVVTDPGRSSRSVCSCVQFQFAFQDDDVPDDGLLRVLLVLQQVFADDDKPDDDPDGGGNSCSSHVIHRMGTHPSDPVSSVVNSVSSSSRRCRSCQLVLLCVQLSHHSVVACDDPNDDDSQLSVLVSQLLVQLCVLVVVDFQAQDDPVSQQRSCVRRPGPPAPGSVSQCPDPSNVSSRCVRNCVPPVDPPHSVNSSVVSSVVPPPPPPPPLDDLVVVLVLLVVCCVVVLAPPLRSQLVVCVSVVHPSVVSCVVDPPVCVCCCPVVVVPPVVVVVVSVVSSSVSSVVVVVPDD